Protein AF-A0A7Y0BS52-F1 (afdb_monomer_lite)

Secondary structure (DSSP, 8-state):
-------------------PPPP---SS---B-TTS-B-----TT--S-----PPP---PPPS---------------------------HHHHHHHHSPP--S-HHHHHHHHHHHHHHHHHHHHTT-HHHHHHHHHHHHHHHHHHHHHHHHHHHHHHHHHHHHHHHHHHHHHHHTS-EEETTEEEEE-TTT--EEEEEPPPPHHHHHHHHTTPPTTSHHHHHHHHHHHHHHHSHHHHHHHHHHHHHHHHHHHHHHHHHHHHHHHHHHHHHHHHHHHHHSPPHHHHSPPP------------EEE-TTS-EEEE-SSSEEE--

Sequence (323 aa):
MIFGGLGARRLLDDAILQQLPGPIVGYGGGTFNMDGSVATPDTRDLSEGQQSAELPATETPPKGMFGRPLPMSSTQATRPIDQARKPTFDYEATQAALMPPRKGSKLVQTLADIAGVLGPALMAASGDGAGASAGIAALNARRQEASRRQWDTNRMLAEWKHQDWARQNAADLDASQPFTLGRSRYQYDPNSGETSMLQHEPADFEDYAAAMGYEPGSPQYVQAAQDYILRGNGPTAVGLDMSLDNHRTNNRATLENLRQQNRLRYQQQGIAGRVQVKSAPTYRDTHPLPQRGGGRSAASAPTATGPNGQKVMWNGSAWVPAT

Structure (mmCIF, N/CA/C/O backbone):
data_AF-A0A7Y0BS52-F1
#
_entry.id   AF-A0A7Y0BS52-F1
#
loop_
_atom_site.group_PDB
_atom_site.id
_atom_site.type_symbol
_atom_site.label_atom_id
_atom_site.label_alt_id
_atom_site.label_comp_id
_atom_site.label_asym_id
_atom_site.label_entity_id
_atom_site.label_seq_id
_atom_site.pdbx_PDB_ins_code
_atom_site.Cartn_x
_atom_site.Cartn_y
_atom_site.Cartn_z
_atom_site.occupancy
_atom_site.B_iso_or_equiv
_atom_site.auth_seq_id
_atom_site.auth_comp_id
_atom_site.auth_asym_id
_atom_site.auth_atom_id
_atom_site.pdbx_PDB_model_num
ATOM 1 N N . MET A 1 1 ? 0.771 -41.854 -51.546 1.00 42.81 1 MET A N 1
ATOM 2 C CA . MET A 1 1 ? 2.005 -41.997 -50.746 1.00 42.81 1 MET A CA 1
ATOM 3 C C . MET A 1 1 ? 1.676 -41.635 -49.316 1.00 42.81 1 MET A C 1
ATOM 5 O O . MET A 1 1 ? 1.172 -40.550 -49.069 1.00 42.81 1 MET A O 1
ATOM 9 N N . ILE A 1 2 ? 1.858 -42.611 -48.436 1.00 45.62 2 ILE A N 1
ATOM 10 C CA . ILE A 1 2 ? 1.544 -42.603 -47.009 1.00 45.62 2 ILE A CA 1
ATOM 11 C C . ILE A 1 2 ? 2.855 -42.285 -46.294 1.00 45.62 2 ILE A C 1
ATOM 13 O O . ILE A 1 2 ? 3.824 -43.004 -46.514 1.00 45.62 2 ILE A O 1
ATOM 17 N N . PHE A 1 3 ? 2.889 -41.268 -45.436 1.00 47.25 3 PHE A N 1
ATOM 18 C CA . PHE A 1 3 ? 3.888 -41.196 -44.372 1.00 47.25 3 PHE A CA 1
ATOM 19 C C . PHE 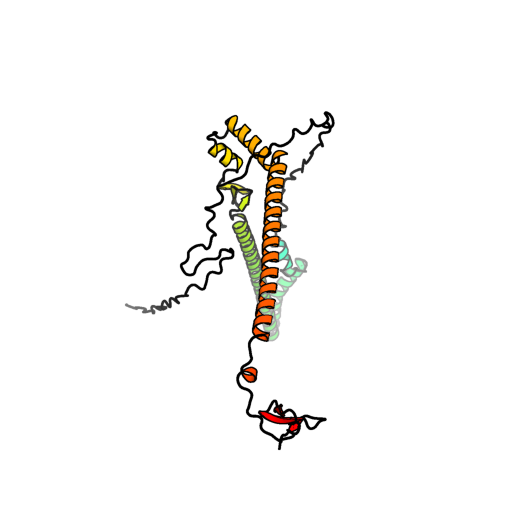A 1 3 ? 3.200 -40.771 -43.081 1.00 47.25 3 PHE A C 1
ATOM 21 O O . PHE A 1 3 ? 2.791 -39.626 -42.912 1.00 47.25 3 PHE A O 1
ATOM 28 N N . GLY A 1 4 ? 3.030 -41.759 -42.201 1.00 41.38 4 GLY A N 1
ATOM 29 C CA . GLY A 1 4 ? 2.658 -41.565 -40.812 1.00 41.38 4 GLY A CA 1
ATOM 30 C C . GLY A 1 4 ? 3.874 -41.136 -39.997 1.00 41.38 4 GLY A C 1
ATOM 31 O O . GLY A 1 4 ? 4.960 -41.690 -40.146 1.00 41.38 4 GLY A O 1
ATOM 32 N N . GLY A 1 5 ? 3.667 -40.156 -39.123 1.00 44.00 5 GLY A N 1
ATOM 33 C CA . GLY A 1 5 ? 4.602 -39.781 -38.071 1.00 44.00 5 GLY A CA 1
ATOM 34 C C . GLY A 1 5 ? 3.974 -40.075 -36.716 1.00 44.00 5 GLY A C 1
ATOM 35 O O . GLY A 1 5 ? 3.162 -39.293 -36.229 1.00 44.00 5 GLY A O 1
ATOM 36 N N . LEU A 1 6 ? 4.339 -41.218 -36.132 1.00 49.12 6 LEU A N 1
ATOM 37 C CA . LEU A 1 6 ? 4.182 -41.492 -34.706 1.00 49.12 6 LEU A CA 1
ATOM 38 C C . LEU A 1 6 ? 5.071 -40.527 -33.910 1.00 49.12 6 LEU A C 1
ATOM 40 O O . LEU A 1 6 ? 6.261 -40.412 -34.193 1.00 49.12 6 LEU A O 1
ATOM 44 N N . GLY A 1 7 ? 4.513 -39.891 -32.881 1.00 41.72 7 GLY A N 1
ATOM 45 C CA . GLY A 1 7 ? 5.250 -38.995 -31.990 1.00 41.72 7 GLY A CA 1
ATOM 46 C C . GLY A 1 7 ? 4.658 -38.960 -30.584 1.00 41.72 7 GLY A C 1
ATOM 47 O O . GLY A 1 7 ? 3.899 -38.061 -30.256 1.00 41.72 7 GLY A O 1
ATOM 48 N N . ALA A 1 8 ? 4.991 -39.991 -29.805 1.00 47.50 8 ALA A N 1
ATOM 49 C CA . ALA A 1 8 ? 5.077 -40.067 -28.342 1.00 47.50 8 ALA A CA 1
ATOM 50 C C . ALA A 1 8 ? 4.163 -39.159 -27.484 1.00 47.50 8 ALA A C 1
ATOM 52 O O . ALA A 1 8 ? 4.478 -38.010 -27.179 1.00 47.50 8 ALA A O 1
ATOM 53 N N . ARG A 1 9 ? 3.100 -39.770 -26.942 1.00 41.94 9 ARG A N 1
ATOM 54 C CA . ARG A 1 9 ? 2.425 -39.329 -25.714 1.00 41.94 9 ARG A CA 1
ATOM 55 C C . ARG A 1 9 ? 3.393 -39.474 -24.530 1.00 41.94 9 ARG A C 1
ATOM 57 O O . ARG A 1 9 ? 3.719 -40.595 -24.149 1.00 41.94 9 ARG A O 1
ATOM 64 N N . ARG A 1 10 ? 3.832 -38.360 -23.937 1.00 46.44 10 ARG A N 1
ATOM 65 C CA . ARG A 1 10 ? 4.377 -38.341 -22.570 1.00 46.44 10 ARG A CA 1
ATOM 66 C C . ARG A 1 10 ? 3.203 -38.230 -21.600 1.00 46.44 10 ARG A C 1
ATOM 68 O O . ARG A 1 10 ? 2.635 -37.156 -21.442 1.00 46.44 10 ARG A O 1
ATOM 75 N N . LEU A 1 11 ? 2.843 -39.362 -21.006 1.00 43.56 11 LEU A N 1
ATOM 76 C CA . LEU A 1 11 ? 2.130 -39.419 -19.735 1.00 43.56 11 LEU A CA 1
ATOM 77 C C . LEU A 1 11 ? 3.122 -38.938 -18.671 1.00 43.56 11 LEU A C 1
ATOM 79 O O . LEU A 1 11 ? 4.163 -39.562 -18.480 1.00 43.56 11 LEU A O 1
ATOM 83 N N . LEU A 1 12 ? 2.856 -37.776 -18.082 1.00 51.06 12 LEU A N 1
ATOM 84 C CA . LEU A 1 12 ? 3.471 -37.379 -16.824 1.00 51.06 12 LEU A CA 1
ATOM 85 C C . LEU A 1 12 ? 2.488 -37.784 -15.738 1.00 51.06 12 LEU A C 1
ATOM 87 O O . LEU A 1 12 ? 1.347 -37.329 -15.732 1.00 51.06 12 LEU A O 1
ATOM 91 N N . ASP A 1 13 ? 2.951 -38.706 -14.909 1.00 46.06 13 ASP A N 1
ATOM 92 C CA . ASP A 1 13 ? 2.233 -39.273 -13.787 1.00 46.06 13 ASP A CA 1
ATOM 93 C C . ASP A 1 13 ? 1.889 -38.197 -12.751 1.00 46.06 13 ASP A C 1
ATOM 95 O O . ASP A 1 13 ? 2.750 -37.453 -12.271 1.00 46.06 13 ASP A O 1
ATOM 99 N N . ASP A 1 14 ? 0.608 -38.167 -12.394 1.00 43.94 14 ASP A N 1
ATOM 100 C CA . ASP A 1 14 ? 0.050 -37.472 -11.244 1.00 43.94 14 ASP A CA 1
ATOM 101 C C . ASP A 1 14 ? 0.593 -38.088 -9.945 1.00 43.94 14 ASP A C 1
ATOM 103 O O . ASP A 1 14 ? 0.038 -39.038 -9.391 1.00 43.94 14 ASP A O 1
ATOM 107 N N . ALA A 1 15 ? 1.681 -37.528 -9.417 1.00 46.19 15 ALA A N 1
ATOM 108 C CA . ALA A 1 15 ? 2.092 -37.748 -8.035 1.00 46.19 15 ALA A CA 1
ATOM 109 C C . ALA A 1 15 ? 1.426 -36.694 -7.137 1.00 46.19 15 ALA A C 1
ATOM 111 O O . ALA A 1 15 ? 2.016 -35.672 -6.782 1.00 46.19 15 ALA A O 1
ATOM 112 N N . ILE A 1 16 ? 0.169 -36.955 -6.772 1.00 43.09 16 ILE A N 1
ATOM 113 C CA . ILE A 1 16 ? -0.555 -36.242 -5.715 1.00 43.09 16 ILE A CA 1
ATOM 114 C C . ILE A 1 16 ? 0.125 -36.577 -4.379 1.00 43.09 16 ILE A C 1
ATOM 116 O O . ILE A 1 16 ? -0.169 -37.581 -3.731 1.00 43.09 16 ILE A O 1
ATOM 120 N N . LEU A 1 17 ? 1.065 -35.729 -3.966 1.00 44.88 17 LEU A N 1
ATOM 121 C CA . LEU A 1 17 ? 1.562 -35.677 -2.595 1.00 44.88 17 LEU A CA 1
ATOM 122 C C . LEU A 1 17 ? 0.434 -35.144 -1.704 1.00 44.88 17 LEU A C 1
ATOM 124 O O . LEU A 1 17 ? 0.182 -33.941 -1.651 1.00 44.88 17 LEU A O 1
ATOM 128 N N . GLN A 1 18 ? -0.244 -36.056 -1.005 1.00 46.72 18 GLN A N 1
ATOM 129 C CA . GLN A 1 18 ? -1.098 -35.738 0.137 1.00 46.72 18 GLN A CA 1
ATOM 130 C C . GLN A 1 18 ? -0.249 -35.050 1.215 1.00 46.72 18 GLN A C 1
ATOM 132 O O . GLN A 1 18 ? 0.382 -35.693 2.053 1.00 46.72 18 GLN A O 1
ATOM 137 N N . GLN A 1 19 ? -0.220 -33.719 1.181 1.00 43.28 19 GLN A N 1
ATOM 138 C CA . GLN A 1 19 ? 0.192 -32.913 2.319 1.00 43.28 19 GLN A CA 1
ATOM 139 C C . GLN A 1 19 ? -0.888 -33.043 3.394 1.00 43.28 19 GLN A C 1
ATOM 141 O O . GLN A 1 19 ? -1.999 -32.537 3.250 1.00 43.28 19 GLN A O 1
ATOM 146 N N . LEU A 1 20 ? -0.558 -33.757 4.469 1.00 51.62 20 LEU A N 1
ATOM 147 C CA . LEU A 1 20 ? -1.314 -33.713 5.715 1.00 51.62 20 LEU A CA 1
ATOM 148 C C . LEU A 1 20 ? -1.364 -32.252 6.203 1.00 51.62 20 LEU A C 1
ATOM 150 O O . LEU A 1 20 ? -0.311 -31.608 6.247 1.00 51.62 20 LEU A O 1
ATOM 154 N N . PRO A 1 21 ? -2.538 -31.711 6.574 1.00 53.19 21 PRO A N 1
ATOM 155 C CA . PRO A 1 21 ? -2.614 -30.376 7.147 1.00 53.19 21 PRO A CA 1
ATOM 156 C C . PRO A 1 21 ? -1.847 -30.356 8.474 1.00 53.19 21 PRO A C 1
ATOM 158 O O . PRO A 1 21 ? -2.170 -31.088 9.410 1.00 53.19 21 PRO A O 1
ATOM 161 N N . GLY A 1 22 ? -0.799 -29.535 8.539 1.00 52.75 22 GLY A N 1
ATOM 162 C CA . GLY A 1 22 ? -0.107 -29.230 9.788 1.00 52.75 22 GLY A CA 1
ATOM 163 C C . GLY A 1 22 ? -1.036 -28.515 10.781 1.00 52.75 22 GLY A C 1
ATOM 164 O O . GLY A 1 22 ? -2.058 -27.954 10.376 1.00 52.75 22 GLY A O 1
ATOM 165 N N . PRO A 1 23 ? -0.707 -28.521 12.086 1.00 48.69 23 PRO A N 1
ATOM 166 C CA . PRO A 1 23 ? -1.520 -27.873 13.108 1.00 48.69 23 PRO A CA 1
ATOM 167 C C . PRO A 1 23 ? -1.678 -26.375 12.812 1.00 48.69 23 PRO A C 1
ATOM 169 O O . PRO A 1 23 ? -0.701 -25.631 12.732 1.00 48.69 23 PRO A O 1
ATOM 172 N N . ILE A 1 24 ? -2.931 -25.945 12.655 1.00 43.72 24 ILE A N 1
ATOM 173 C CA . ILE A 1 24 ? -3.319 -24.543 12.502 1.00 43.72 24 ILE A CA 1
ATOM 174 C C . ILE A 1 24 ? -3.091 -23.861 13.853 1.00 43.72 24 ILE A C 1
ATOM 176 O O . ILE A 1 24 ? -3.858 -24.046 14.797 1.00 43.72 24 ILE A O 1
ATOM 180 N N . VAL A 1 25 ? -2.019 -23.079 13.957 1.00 43.75 25 VAL A N 1
ATOM 181 C CA . VAL A 1 25 ? -1.782 -22.203 15.107 1.00 43.75 25 VAL A CA 1
ATOM 182 C C . VAL A 1 25 ? -2.677 -20.978 14.935 1.00 43.75 25 VAL A C 1
ATOM 184 O O . VAL A 1 25 ? -2.310 -20.001 14.286 1.00 43.75 25 VAL A O 1
ATOM 187 N N . GLY A 1 26 ? -3.895 -21.063 15.469 1.00 40.84 26 GLY A N 1
ATOM 188 C CA . GLY A 1 26 ? -4.807 -19.930 15.557 1.00 40.84 26 GLY A CA 1
ATOM 189 C C . GLY A 1 26 ? -4.245 -18.872 16.504 1.00 40.84 26 GLY A C 1
ATOM 190 O O . GLY A 1 26 ? -4.140 -19.093 17.710 1.00 40.84 26 GLY A O 1
ATOM 191 N N . TYR A 1 27 ? -3.893 -17.709 15.958 1.00 48.16 27 TYR A N 1
ATOM 192 C CA . TYR A 1 27 ? -3.657 -16.486 16.723 1.00 48.16 27 TYR A CA 1
ATOM 193 C C . TYR A 1 27 ? -5.003 -16.002 17.291 1.00 48.16 27 TYR A C 1
ATOM 195 O O . TYR A 1 27 ? -5.713 -15.207 16.685 1.00 48.16 27 TYR A O 1
ATOM 203 N N . GLY A 1 28 ? -5.388 -16.542 18.444 1.00 46.41 28 GLY A N 1
ATOM 204 C CA . GLY A 1 28 ? -6.602 -16.169 19.164 1.00 46.41 28 GLY A CA 1
ATOM 205 C C . GLY A 1 28 ? -6.712 -17.003 20.431 1.00 46.41 28 GLY A C 1
ATOM 206 O O . GLY A 1 28 ? -7.042 -18.180 20.364 1.00 46.41 28 GLY A O 1
ATOM 207 N N . GLY A 1 29 ? -6.368 -16.413 21.578 1.00 44.00 29 GLY A N 1
ATOM 208 C CA . GLY A 1 29 ? -6.228 -17.083 22.876 1.00 44.00 29 GLY A CA 1
ATOM 209 C C . GLY A 1 29 ? -7.533 -17.596 23.496 1.00 44.00 29 GLY A C 1
ATOM 210 O O . GLY A 1 29 ? -7.911 -17.145 24.573 1.00 44.00 29 GLY A O 1
ATOM 211 N N . GLY A 1 30 ? -8.202 -18.544 22.844 1.00 53.00 30 GLY A N 1
ATOM 212 C CA . GLY A 1 30 ? -9.241 -19.384 23.433 1.00 53.00 30 GLY A CA 1
ATOM 213 C C . GLY A 1 30 ? -8.651 -20.739 23.813 1.00 53.00 30 GLY A C 1
ATOM 214 O O . GLY A 1 30 ? -7.983 -21.377 23.002 1.00 53.00 30 GLY A O 1
ATOM 215 N N . THR A 1 31 ? -8.866 -21.181 25.050 1.00 56.81 31 THR A N 1
ATOM 216 C CA . THR A 1 31 ? -8.558 -22.566 25.433 1.00 56.81 31 THR A CA 1
ATOM 217 C C . THR A 1 31 ? -9.735 -23.451 25.017 1.00 56.81 31 THR A C 1
ATOM 219 O O . THR A 1 31 ? -10.891 -23.091 25.230 1.00 56.81 31 THR A O 1
ATOM 222 N N . PHE A 1 32 ? -9.446 -24.580 24.373 1.00 69.50 32 PHE A N 1
ATOM 223 C CA . PHE A 1 32 ? -10.433 -25.595 23.999 1.00 69.50 32 PHE A CA 1
ATOM 224 C C . PHE A 1 32 ? -10.105 -26.885 24.753 1.00 69.50 32 PHE A C 1
ATOM 226 O O . PHE A 1 32 ? -8.930 -27.187 24.988 1.00 69.50 32 PHE A O 1
ATOM 233 N N . ASN A 1 33 ? -11.130 -27.639 25.141 1.00 71.88 33 ASN A N 1
ATOM 234 C CA . ASN A 1 33 ? -10.959 -28.978 25.701 1.00 71.88 33 ASN A CA 1
ATOM 235 C C . ASN A 1 33 ? -10.530 -29.967 24.599 1.00 71.88 33 ASN A C 1
ATOM 237 O O . ASN A 1 33 ? -10.692 -29.698 23.408 1.00 71.88 33 ASN A O 1
ATOM 241 N N . MET A 1 34 ? -10.001 -31.140 24.976 1.00 63.59 34 MET A N 1
ATOM 242 C CA . MET A 1 34 ? -9.563 -32.167 24.006 1.00 63.59 34 MET A CA 1
ATOM 243 C C . MET A 1 34 ? -10.694 -32.720 23.120 1.00 63.59 34 MET A C 1
ATOM 245 O O . MET A 1 34 ? -10.417 -33.376 22.120 1.00 63.59 34 MET A O 1
ATOM 249 N N . ASP A 1 35 ? -11.952 -32.458 23.469 1.00 69.69 35 ASP A N 1
ATOM 250 C CA . ASP A 1 35 ? -13.144 -32.834 22.705 1.00 69.69 35 ASP A CA 1
ATOM 251 C C . ASP A 1 35 ? -13.626 -31.733 21.737 1.00 69.69 35 ASP A C 1
ATOM 253 O O . ASP A 1 35 ? -14.651 -31.898 21.079 1.00 69.69 35 ASP A O 1
ATOM 257 N N . GLY A 1 36 ? -12.899 -30.613 21.630 1.00 66.06 36 GLY A N 1
ATOM 258 C CA . GLY A 1 36 ? -13.241 -29.490 20.753 1.00 66.06 36 GLY A CA 1
ATOM 259 C C . GLY A 1 36 ? -14.265 -28.510 21.334 1.00 66.06 36 GLY A C 1
ATOM 260 O O . GLY A 1 36 ? -14.624 -27.548 20.653 1.00 66.06 36 GLY A O 1
ATOM 261 N N . SER A 1 37 ? -14.725 -28.695 22.576 1.00 75.94 37 SER A N 1
ATOM 262 C CA . SER A 1 37 ? -15.601 -27.720 23.235 1.00 75.94 37 SER A CA 1
ATOM 263 C C . SER A 1 37 ? -14.817 -26.485 23.706 1.00 75.94 37 SER A C 1
ATOM 265 O O . SER A 1 37 ? -13.657 -26.568 24.122 1.00 75.94 37 SER A O 1
ATOM 267 N N . VAL A 1 38 ? -15.449 -25.310 23.616 1.00 61.91 38 VAL A N 1
ATOM 268 C CA . VAL A 1 38 ? -14.875 -24.031 24.065 1.00 61.91 38 VAL A CA 1
ATOM 269 C C . VAL A 1 38 ? -14.814 -24.032 25.594 1.00 61.91 38 VAL A C 1
ATOM 271 O O . VAL A 1 38 ? -15.849 -24.185 26.242 1.00 61.91 38 VAL A O 1
ATOM 274 N N . ALA A 1 39 ? -13.631 -23.840 26.186 1.00 58.91 39 ALA A N 1
ATOM 275 C CA . ALA A 1 39 ? -13.484 -23.708 27.634 1.00 58.91 39 ALA A CA 1
ATOM 276 C C . ALA A 1 39 ? -13.847 -22.277 28.068 1.00 58.91 39 ALA A C 1
ATOM 278 O O . ALA A 1 39 ? -12.995 -21.472 28.443 1.00 58.91 39 ALA A O 1
ATOM 279 N N . THR A 1 40 ? -15.128 -21.930 27.968 1.00 59.69 40 THR A N 1
ATOM 280 C CA . THR A 1 40 ? -15.673 -20.695 28.540 1.00 59.69 40 THR A CA 1
ATOM 281 C C . THR A 1 40 ? -16.178 -20.989 29.954 1.00 59.69 40 THR A C 1
ATOM 283 O O . THR A 1 40 ? -16.874 -21.989 30.138 1.00 59.69 40 THR A O 1
ATOM 286 N N . PRO A 1 41 ? -15.873 -20.158 30.967 1.00 49.19 41 PRO A N 1
ATOM 287 C CA . PRO A 1 41 ? -16.538 -20.264 32.259 1.00 49.19 41 PRO A CA 1
ATOM 288 C C . PRO A 1 41 ? -18.036 -19.974 32.090 1.00 49.19 41 PRO A C 1
ATOM 290 O O . PRO A 1 41 ? -18.418 -18.981 31.472 1.00 49.19 41 PRO A O 1
ATOM 293 N N . ASP A 1 42 ? -18.867 -20.865 32.628 1.00 44.69 42 ASP A N 1
ATOM 294 C CA . ASP A 1 42 ? -20.323 -20.742 32.686 1.00 44.69 42 ASP A CA 1
ATOM 295 C C . ASP A 1 42 ? -20.692 -19.491 33.508 1.00 44.69 42 ASP A C 1
ATOM 297 O O . ASP A 1 42 ? -20.427 -19.420 34.707 1.00 44.69 42 ASP A O 1
ATOM 301 N N . THR A 1 43 ? -21.232 -18.454 32.864 1.00 47.12 43 THR A N 1
ATOM 302 C CA . THR A 1 43 ? -21.602 -17.170 33.496 1.00 47.12 43 THR A CA 1
ATOM 303 C C . THR A 1 43 ? -23.045 -17.147 34.010 1.00 47.12 43 THR A C 1
ATOM 305 O O . THR A 1 43 ? -23.612 -16.076 34.224 1.00 47.12 43 THR A O 1
ATOM 308 N N . ARG A 1 44 ? -23.668 -18.310 34.220 1.00 42.03 44 ARG A N 1
ATOM 309 C CA . ARG A 1 44 ? -25.104 -18.420 34.528 1.00 42.03 44 ARG A CA 1
ATOM 310 C C . ARG A 1 44 ? -25.541 -18.093 35.961 1.00 42.03 44 ARG A C 1
ATOM 312 O O . ARG A 1 44 ? -26.721 -18.244 36.234 1.00 42.03 44 ARG A O 1
ATOM 319 N N . ASP A 1 45 ? -24.674 -17.574 36.831 1.00 44.16 45 ASP A N 1
ATOM 320 C CA . ASP A 1 45 ? -25.006 -17.400 38.260 1.00 44.16 45 ASP A CA 1
ATOM 321 C C . ASP A 1 45 ? -24.712 -15.996 38.834 1.00 44.16 45 ASP A C 1
ATOM 323 O O . ASP A 1 45 ? -24.279 -15.837 39.971 1.00 44.16 45 ASP A O 1
ATOM 327 N N . LEU A 1 46 ? -24.939 -14.936 38.047 1.00 48.66 46 LEU A N 1
ATOM 328 C CA . LEU A 1 46 ? -24.818 -13.539 38.512 1.00 48.66 46 LEU A CA 1
ATOM 329 C C . LEU A 1 46 ? -26.158 -12.789 38.565 1.00 48.66 46 LEU A C 1
ATOM 331 O O . LEU A 1 46 ? -26.203 -11.572 38.389 1.00 48.66 46 LEU A O 1
ATOM 335 N N . SER A 1 47 ? -27.255 -13.494 38.836 1.00 49.12 47 SER A N 1
ATOM 336 C CA . SER A 1 47 ? -28.539 -12.875 39.165 1.00 49.12 47 SER A CA 1
ATOM 337 C C . SER A 1 47 ? -28.878 -13.103 40.633 1.00 49.12 47 SER A C 1
ATOM 339 O O . SER A 1 47 ? -29.648 -14.002 40.930 1.00 49.12 47 SER A O 1
ATOM 341 N N . GLU A 1 48 ? -28.321 -12.303 41.543 1.00 48.53 48 GLU A N 1
ATOM 342 C CA . GLU A 1 48 ? -29.001 -11.937 42.795 1.00 48.53 48 GLU A CA 1
ATOM 343 C C . GLU A 1 48 ? -28.197 -10.904 43.599 1.00 48.53 48 GLU A C 1
ATOM 345 O O . GLU A 1 48 ? -27.050 -11.122 43.980 1.00 48.53 48 GLU A O 1
ATOM 350 N N . GLY A 1 49 ? -28.845 -9.772 43.889 1.00 48.56 49 GLY A N 1
ATOM 351 C CA . GLY A 1 49 ? -28.503 -8.923 45.027 1.00 48.56 49 GLY A CA 1
ATOM 352 C C . GLY A 1 49 ? -27.549 -7.758 44.766 1.00 48.56 49 GLY A C 1
ATOM 353 O O . GLY A 1 49 ? -26.429 -7.757 45.266 1.00 48.56 49 GLY A O 1
ATOM 354 N N . GLN A 1 50 ? -28.032 -6.679 44.141 1.00 43.25 50 GLN A N 1
ATOM 355 C CA . GLN A 1 50 ? -27.557 -5.344 44.517 1.00 43.25 50 GLN A CA 1
ATOM 356 C C . GLN A 1 50 ? -28.727 -4.401 44.786 1.00 43.25 50 GLN A C 1
ATOM 358 O O . GLN A 1 50 ? -29.495 -4.020 43.907 1.00 43.25 50 GLN A O 1
ATOM 363 N N . GLN A 1 51 ? -28.839 -4.089 46.075 1.00 43.41 51 GLN A N 1
ATOM 364 C CA . GLN A 1 51 ? -29.714 -3.104 46.679 1.00 43.41 51 GLN A CA 1
ATOM 365 C C . GLN A 1 51 ? -29.417 -1.716 46.108 1.00 43.41 51 GLN A C 1
ATOM 367 O O . GLN A 1 51 ? -28.264 -1.304 45.980 1.00 43.41 51 GLN A O 1
ATOM 372 N N . SER A 1 52 ? -30.488 -1.002 45.790 1.00 44.00 52 SER A N 1
ATOM 373 C CA . SER A 1 52 ? -30.491 0.398 45.395 1.00 44.00 52 SER A CA 1
ATOM 374 C C . SER A 1 52 ? -29.938 1.260 46.534 1.00 44.00 52 SER A C 1
ATOM 376 O O . SER A 1 52 ? -30.579 1.398 47.572 1.00 44.00 52 SER A O 1
ATOM 378 N N . ALA A 1 53 ? -28.750 1.833 46.349 1.00 42.69 53 ALA A N 1
ATOM 379 C CA . ALA A 1 53 ? -28.251 2.908 47.196 1.00 42.69 53 ALA A CA 1
ATOM 380 C C . ALA A 1 53 ? -28.744 4.247 46.628 1.00 42.69 53 ALA A C 1
ATOM 382 O O . ALA A 1 53 ? -28.385 4.623 45.511 1.00 42.69 53 ALA A O 1
ATOM 383 N N . GLU A 1 54 ? -29.592 4.939 47.390 1.00 44.53 54 GLU A N 1
ATOM 384 C CA . GLU A 1 54 ? -29.975 6.332 47.154 1.00 44.53 54 GLU A CA 1
ATOM 385 C C . GLU A 1 54 ? -28.727 7.224 47.096 1.00 44.53 54 GLU A C 1
ATOM 387 O O . GLU A 1 54 ? -27.931 7.284 48.035 1.00 44.53 54 GLU A O 1
ATOM 392 N N . LEU A 1 55 ? -28.559 7.923 45.974 1.00 47.72 55 LEU A N 1
ATOM 393 C CA . LEU A 1 55 ? -27.557 8.971 45.806 1.00 47.72 55 LEU A CA 1
ATOM 394 C C . LEU A 1 55 ? -28.068 10.278 46.440 1.00 47.72 55 LEU A C 1
ATOM 396 O O . LEU A 1 55 ? -29.220 10.649 46.201 1.00 47.72 55 LEU A O 1
ATOM 400 N N . PRO A 1 56 ? -27.240 11.020 47.198 1.00 56.81 56 PRO A N 1
ATOM 401 C CA . PRO A 1 56 ? -27.619 12.331 47.707 1.00 56.81 56 PRO A CA 1
ATOM 402 C C . PRO A 1 56 ? -27.652 13.372 46.580 1.00 56.81 56 PRO A C 1
ATOM 404 O O . PRO A 1 56 ? -26.753 13.445 45.738 1.00 56.81 56 PRO A O 1
ATOM 407 N N . ALA A 1 57 ? -28.697 14.201 46.600 1.00 51.88 57 ALA A N 1
ATOM 408 C CA . ALA A 1 57 ? -28.892 15.330 45.702 1.00 51.88 57 ALA A CA 1
ATOM 409 C C . ALA A 1 57 ? -27.684 16.279 45.743 1.00 51.88 57 ALA A C 1
ATOM 411 O O . ALA A 1 57 ? -27.400 16.896 46.769 1.00 51.88 57 ALA A O 1
ATOM 412 N N . THR A 1 58 ? -26.981 16.396 44.618 1.00 43.28 58 THR A N 1
ATOM 413 C CA . THR A 1 58 ? -25.858 17.319 44.446 1.00 43.28 58 THR A CA 1
ATOM 414 C C . THR A 1 58 ? -26.284 18.496 43.576 1.00 43.28 58 THR A C 1
ATOM 416 O O . THR A 1 58 ? -26.570 18.364 42.391 1.00 43.28 58 THR A O 1
ATOM 419 N N . GLU A 1 59 ? -26.396 19.630 44.262 1.00 44.53 59 GLU A N 1
ATOM 420 C CA . GLU A 1 59 ? -26.013 20.990 43.878 1.00 44.53 59 GLU A CA 1
ATOM 421 C C . GLU A 1 59 ? -25.998 21.359 42.384 1.00 44.53 59 GLU A C 1
ATOM 423 O O . GLU A 1 59 ? -25.170 20.938 41.579 1.00 44.53 59 GLU A O 1
ATOM 428 N N . THR A 1 60 ? -26.893 22.291 42.064 1.00 52.12 60 THR A N 1
ATOM 429 C CA . THR A 1 60 ? -26.911 23.125 40.861 1.00 52.12 60 THR A CA 1
ATOM 430 C C . THR A 1 60 ? -25.540 23.743 40.543 1.00 52.12 60 THR A C 1
ATOM 432 O O . THR A 1 60 ? -25.005 24.471 41.383 1.00 52.12 60 THR A O 1
ATOM 435 N N . PRO A 1 61 ? -25.002 23.563 39.322 1.00 54.69 61 PRO A N 1
ATOM 436 C CA . PRO A 1 61 ? -23.768 24.218 38.909 1.00 54.69 61 PRO A CA 1
ATOM 437 C C . PRO A 1 61 ? -23.975 25.729 38.674 1.00 54.69 61 PRO A C 1
ATOM 439 O O . PRO A 1 61 ? -25.054 26.155 38.243 1.00 54.69 61 PRO A O 1
ATOM 442 N N . PRO A 1 62 ? -22.948 26.564 38.925 1.00 47.47 62 PRO A N 1
ATOM 443 C CA . PRO A 1 62 ? -23.029 28.005 38.748 1.00 47.47 62 PRO A CA 1
ATOM 444 C C . PRO A 1 62 ? -23.225 28.384 37.278 1.00 47.47 62 PRO A C 1
ATOM 446 O O . PRO A 1 62 ? -22.507 27.970 36.367 1.00 47.47 62 PRO A O 1
ATOM 449 N N . LYS A 1 63 ? -24.234 29.226 37.072 1.00 52.44 63 LYS A N 1
ATOM 450 C CA . LYS A 1 63 ? -24.630 29.812 35.799 1.00 52.44 63 LYS A CA 1
ATOM 451 C C . LYS A 1 63 ? -23.612 30.879 35.394 1.00 52.44 63 LYS A C 1
ATOM 453 O O . LYS A 1 63 ? -23.644 31.987 35.918 1.00 52.44 63 LYS A O 1
ATOM 458 N N . GLY A 1 64 ? -22.749 30.560 34.434 1.00 49.91 64 GLY A N 1
ATOM 459 C CA . GLY A 1 64 ? -22.014 31.574 33.677 1.00 49.91 64 GLY A CA 1
ATOM 460 C C . GLY A 1 64 ? -20.553 31.241 33.434 1.00 49.91 64 GLY A C 1
ATOM 461 O O . GLY A 1 64 ? -19.703 31.666 34.200 1.00 49.91 64 GLY A O 1
ATOM 462 N N . MET A 1 65 ? -20.268 30.537 32.336 1.00 43.75 65 MET A N 1
ATOM 463 C CA . MET A 1 65 ? -19.037 30.698 31.543 1.00 43.75 65 MET A CA 1
ATOM 464 C C . MET A 1 65 ? -19.114 29.846 30.260 1.00 43.75 65 MET A C 1
ATOM 466 O O . MET A 1 65 ? -18.257 29.024 29.971 1.00 43.75 65 MET A O 1
ATOM 470 N N . PHE A 1 66 ? -20.167 30.035 29.461 1.00 48.06 66 PHE A N 1
ATOM 471 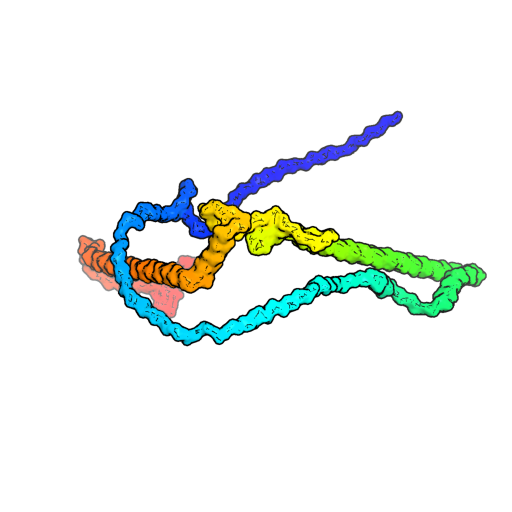C CA . PHE A 1 66 ? -20.215 29.534 28.084 1.00 48.06 66 PHE A CA 1
ATOM 472 C C . PHE A 1 66 ? -20.397 30.726 27.159 1.00 48.06 66 PHE A C 1
ATOM 474 O O . PHE A 1 66 ? -21.459 31.340 27.125 1.00 48.06 66 PHE A O 1
ATOM 481 N N . GLY A 1 67 ? -19.335 31.095 26.450 1.00 48.22 67 GLY A N 1
ATOM 482 C CA . GLY A 1 67 ? -19.396 32.235 25.548 1.00 48.22 67 GLY A CA 1
ATOM 483 C C . GLY A 1 67 ? -18.053 32.618 24.963 1.00 48.22 67 GLY A C 1
ATOM 484 O O . GLY A 1 67 ? -17.635 33.759 25.116 1.00 48.22 67 GLY A O 1
ATOM 485 N N . ARG A 1 68 ? -17.379 31.683 24.290 1.00 43.59 68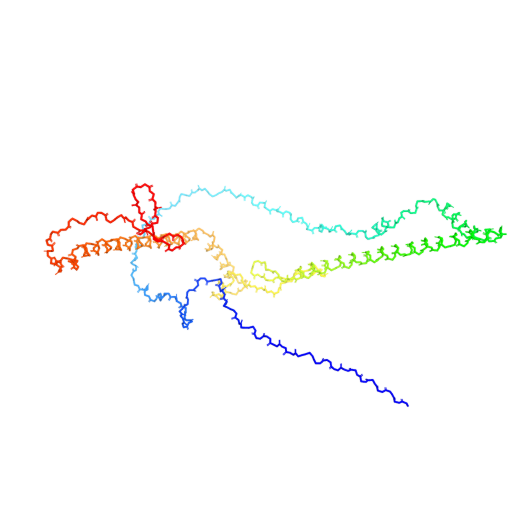 ARG A N 1
ATOM 486 C CA . ARG A 1 68 ? -16.451 32.021 23.206 1.00 43.59 68 ARG A CA 1
ATOM 487 C C . ARG A 1 68 ? -16.344 30.834 22.242 1.00 43.59 68 ARG A C 1
ATOM 489 O O . ARG A 1 68 ? -15.655 29.870 22.566 1.00 43.59 68 ARG A O 1
ATOM 496 N N . PRO A 1 69 ? -17.050 30.859 21.096 1.00 44.06 69 PRO A N 1
ATOM 497 C CA . PRO A 1 69 ? -16.855 29.859 20.058 1.00 44.06 69 PRO A CA 1
ATOM 498 C C . PRO A 1 69 ? -15.427 30.000 19.525 1.00 44.06 69 PRO A C 1
ATOM 500 O O . PRO A 1 69 ? -15.037 31.059 19.033 1.00 44.06 69 PRO A O 1
ATOM 503 N N . LEU A 1 70 ? -14.632 28.942 19.670 1.00 42.75 70 LEU A N 1
ATOM 504 C CA . LEU A 1 70 ? -13.358 28.829 18.972 1.00 42.75 70 LEU A CA 1
ATOM 505 C C . LEU A 1 70 ? -13.671 28.734 17.469 1.00 42.75 70 LEU A C 1
ATOM 507 O O . LEU A 1 70 ? -14.452 27.862 17.081 1.00 42.75 70 LEU A O 1
ATOM 511 N N . PRO A 1 71 ? -13.114 29.607 16.613 1.00 40.97 71 PRO A N 1
ATOM 512 C CA . PRO A 1 71 ? -13.290 29.485 15.175 1.00 40.97 71 PRO A CA 1
ATOM 513 C C . PRO A 1 71 ? -12.528 28.245 14.700 1.00 40.97 71 PRO A C 1
ATOM 515 O O . PRO A 1 71 ? -11.317 28.284 14.488 1.00 40.97 71 PRO A O 1
ATOM 518 N N . MET A 1 72 ? -13.239 27.131 14.530 1.00 40.31 72 MET A N 1
ATOM 519 C CA . MET A 1 72 ? -12.755 25.960 13.797 1.00 40.31 72 MET A CA 1
ATOM 520 C C . MET A 1 72 ? -12.724 26.302 12.303 1.00 40.31 72 MET A C 1
ATOM 522 O O . MET A 1 72 ? -13.544 25.843 11.517 1.00 40.31 72 MET A O 1
ATOM 526 N N . SER A 1 73 ? -11.785 27.164 11.912 1.00 45.97 73 SER A N 1
ATOM 527 C CA . SER A 1 73 ? -11.412 27.349 10.513 1.00 45.97 73 SER A CA 1
ATOM 528 C C . SER A 1 73 ? -10.349 26.312 10.163 1.00 45.97 73 SER A C 1
ATOM 530 O O . SER A 1 73 ? -9.156 26.602 10.107 1.00 45.97 73 SER A O 1
ATOM 532 N N . SER A 1 74 ? -10.784 25.069 9.961 1.00 47.09 74 SER A N 1
ATOM 533 C CA . SER A 1 74 ? -10.012 24.084 9.206 1.00 47.09 74 SER A CA 1
ATOM 534 C C . SER A 1 74 ? -10.518 24.057 7.767 1.00 47.09 74 SER A C 1
ATOM 536 O O . SER A 1 74 ? -10.926 23.020 7.252 1.00 47.09 74 SER A O 1
ATOM 538 N N . THR A 1 75 ? -10.466 25.199 7.077 1.00 45.94 75 THR A N 1
ATOM 539 C CA . THR A 1 75 ? -10.334 25.180 5.618 1.00 45.94 75 THR A CA 1
ATOM 540 C C . THR A 1 75 ? -8.922 24.694 5.306 1.00 45.94 75 THR A C 1
ATOM 542 O O . THR A 1 75 ? -8.042 25.473 4.939 1.00 45.94 75 THR A O 1
ATOM 545 N N . GLN A 1 76 ? -8.675 23.394 5.499 1.00 45.31 76 GLN A N 1
ATOM 546 C CA . GLN A 1 76 ? -7.646 22.726 4.720 1.00 45.31 76 GLN A CA 1
ATOM 547 C C . GLN A 1 76 ? -8.131 22.855 3.287 1.00 45.31 76 GLN A C 1
ATOM 549 O O . GLN A 1 76 ? -9.051 22.163 2.865 1.00 45.31 76 GLN A O 1
ATOM 554 N N . ALA A 1 77 ? -7.572 23.834 2.581 1.00 44.81 77 ALA A N 1
ATOM 555 C CA . ALA A 1 77 ? -7.688 23.904 1.148 1.00 44.81 77 ALA A CA 1
ATOM 556 C C . ALA A 1 77 ? -7.225 22.542 0.630 1.00 44.81 77 ALA A C 1
ATOM 558 O O . ALA A 1 77 ? -6.028 22.241 0.647 1.00 44.81 77 ALA A O 1
ATOM 559 N N . THR A 1 78 ? -8.186 21.717 0.220 1.00 49.56 78 THR A N 1
ATOM 560 C CA . THR A 1 78 ? -8.016 20.668 -0.771 1.00 49.56 78 THR A CA 1
ATOM 561 C C . THR A 1 78 ? -7.438 21.369 -1.984 1.00 49.56 78 THR A C 1
ATOM 563 O O . THR A 1 78 ? -8.141 21.799 -2.894 1.00 49.56 78 THR A O 1
ATOM 566 N N . ARG A 1 79 ? -6.117 21.570 -1.968 1.00 44.00 79 ARG A N 1
ATOM 567 C CA . ARG A 1 79 ? -5.386 21.749 -3.206 1.00 44.00 79 ARG A CA 1
ATOM 568 C C . ARG A 1 79 ? -5.797 20.529 -4.019 1.00 44.00 79 ARG A C 1
ATOM 570 O O . ARG A 1 79 ? -5.681 19.424 -3.470 1.00 44.00 79 ARG A O 1
ATOM 577 N N . PRO A 1 80 ? -6.352 20.698 -5.232 1.00 51.41 80 PRO A N 1
ATOM 578 C CA . PRO A 1 80 ? -6.545 19.553 -6.096 1.00 51.41 80 PRO A CA 1
ATOM 579 C C . PRO A 1 80 ? -5.214 18.814 -6.065 1.00 51.41 80 PRO A C 1
ATOM 581 O O . PRO A 1 80 ? -4.148 19.439 -6.132 1.00 51.41 80 PRO A O 1
ATOM 584 N N . ILE A 1 81 ? -5.263 17.507 -5.822 1.00 55.22 81 ILE A N 1
ATOM 585 C CA . ILE A 1 81 ? -4.125 16.632 -6.071 1.00 55.22 81 ILE A CA 1
ATOM 586 C C . ILE A 1 81 ? -3.975 16.664 -7.595 1.00 55.22 81 ILE A C 1
ATOM 588 O O . ILE A 1 81 ? -4.339 15.737 -8.309 1.00 55.22 81 ILE A O 1
ATOM 592 N N . ASP A 1 82 ? -3.523 17.805 -8.108 1.00 46.16 82 ASP A N 1
ATOM 593 C CA . ASP A 1 82 ? -3.081 18.015 -9.461 1.00 46.16 82 ASP A CA 1
ATOM 594 C C . ASP A 1 82 ? -1.780 17.253 -9.507 1.00 46.16 82 ASP A C 1
ATOM 596 O O . ASP A 1 82 ? -0.702 17.761 -9.205 1.00 46.16 82 ASP A O 1
ATOM 600 N N . GLN A 1 83 ? -1.965 15.952 -9.723 1.00 53.34 83 GLN A N 1
ATOM 601 C CA . GLN A 1 83 ? -1.125 15.101 -10.521 1.00 53.34 83 GLN A CA 1
ATOM 602 C C . GLN A 1 83 ? 0.315 15.593 -10.469 1.00 53.34 83 GLN A C 1
ATOM 604 O O . GLN A 1 83 ? 0.804 16.229 -11.404 1.00 53.34 83 GLN A O 1
ATOM 609 N N . ALA A 1 84 ? 1.015 15.262 -9.383 1.00 52.25 84 ALA A N 1
ATOM 610 C CA . ALA A 1 84 ? 2.452 15.078 -9.460 1.00 52.25 84 ALA A CA 1
ATOM 611 C C . ALA A 1 84 ? 2.671 13.930 -10.458 1.00 52.25 84 ALA A C 1
ATOM 613 O O . ALA A 1 84 ? 2.878 12.778 -10.076 1.00 52.25 84 ALA A O 1
ATOM 614 N N . ARG A 1 85 ? 2.485 14.227 -11.753 1.00 57.97 85 ARG A N 1
ATOM 615 C CA . ARG A 1 85 ? 2.689 13.311 -12.859 1.00 57.97 85 ARG A CA 1
ATOM 616 C C . ARG A 1 85 ? 4.134 12.914 -12.706 1.00 57.97 85 ARG A C 1
ATOM 618 O O . ARG A 1 85 ? 5.024 13.758 -12.819 1.00 57.97 85 ARG A O 1
ATOM 625 N N . LYS A 1 86 ? 4.345 11.650 -12.342 1.00 62.16 86 LYS A N 1
ATOM 626 C CA . LYS A 1 86 ? 5.682 11.076 -12.270 1.00 62.16 86 LYS A CA 1
ATOM 627 C C . LYS A 1 86 ? 6.376 11.469 -13.577 1.00 62.16 86 LYS A C 1
ATOM 629 O O . LYS A 1 86 ? 5.753 11.289 -14.627 1.00 62.16 86 LYS A O 1
ATOM 634 N N . PRO A 1 87 ? 7.573 12.077 -13.531 1.00 68.56 87 PRO A N 1
ATOM 635 C CA . PRO A 1 87 ? 8.256 12.505 -14.741 1.00 68.56 87 PRO A CA 1
ATOM 636 C C . PRO A 1 87 ? 8.337 11.301 -15.678 1.00 68.56 87 PRO A C 1
ATOM 638 O O . PRO A 1 87 ? 8.912 10.272 -15.323 1.00 68.56 87 PRO A O 1
ATOM 641 N N . THR A 1 88 ? 7.667 11.393 -16.827 1.00 79.94 88 THR A N 1
ATOM 642 C CA . THR A 1 88 ? 7.647 10.313 -17.811 1.00 79.94 88 THR A CA 1
ATOM 643 C C . THR A 1 88 ? 9.059 10.146 -18.341 1.00 79.94 88 THR A C 1
ATOM 645 O O . THR A 1 88 ? 9.691 11.127 -18.734 1.00 79.94 88 THR A O 1
ATOM 648 N N . PHE A 1 89 ? 9.570 8.919 -18.319 1.00 84.00 89 PHE A N 1
ATOM 649 C CA . PHE A 1 89 ? 10.904 8.629 -18.822 1.00 84.00 89 PHE A CA 1
ATOM 650 C C . PHE A 1 89 ? 10.992 8.977 -20.315 1.00 84.00 89 PHE A C 1
ATOM 652 O O . PHE A 1 89 ? 10.189 8.498 -21.117 1.00 84.00 89 PHE A O 1
ATOM 659 N N . ASP A 1 90 ? 11.961 9.813 -20.691 1.00 90.06 90 ASP A N 1
ATOM 660 C CA . ASP A 1 90 ? 12.165 10.221 -22.081 1.00 90.06 90 ASP A CA 1
ATOM 661 C C . ASP A 1 90 ? 12.972 9.150 -22.836 1.00 90.06 90 ASP A C 1
ATOM 663 O O . ASP A 1 90 ? 14.211 9.108 -22.826 1.00 90.06 90 ASP A O 1
ATOM 667 N N . TYR A 1 91 ? 12.237 8.234 -23.470 1.00 87.75 91 TYR A N 1
ATOM 668 C CA . TYR A 1 91 ? 12.801 7.152 -24.277 1.00 87.75 91 TYR A CA 1
ATOM 669 C C . TYR A 1 91 ? 13.555 7.664 -25.512 1.00 87.75 91 TYR A C 1
ATOM 671 O O . TYR A 1 91 ? 14.478 6.996 -25.979 1.00 87.75 91 TYR A O 1
ATOM 679 N N . GLU A 1 92 ? 13.185 8.829 -26.047 1.00 86.94 92 GLU A N 1
ATOM 680 C CA . GLU A 1 92 ? 13.828 9.396 -27.234 1.00 86.94 92 GLU A CA 1
ATOM 681 C C . GLU A 1 92 ? 15.172 10.023 -26.866 1.00 86.94 92 GLU A C 1
ATOM 683 O O . GLU A 1 92 ? 16.188 9.732 -27.505 1.00 86.94 92 GLU A O 1
ATOM 688 N N . ALA A 1 93 ? 15.215 10.800 -25.780 1.00 88.25 93 ALA A N 1
ATOM 689 C CA . ALA A 1 93 ? 16.459 11.362 -25.264 1.00 88.25 93 ALA A CA 1
ATOM 690 C C . ALA A 1 93 ? 17.454 10.268 -24.854 1.00 88.25 93 ALA A C 1
ATOM 692 O O . ALA A 1 93 ? 18.651 10.382 -25.127 1.00 88.25 93 ALA A O 1
ATOM 693 N N . THR A 1 94 ? 16.978 9.175 -24.248 1.00 87.44 94 THR A N 1
ATOM 694 C CA . THR A 1 94 ? 17.849 8.044 -23.893 1.00 87.44 94 THR A CA 1
ATOM 695 C C . THR A 1 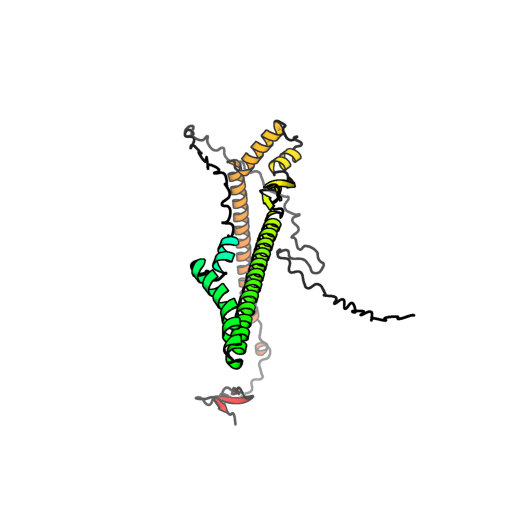94 ? 18.322 7.253 -25.104 1.00 87.44 94 THR A C 1
ATOM 697 O O . THR A 1 94 ? 19.500 6.896 -25.154 1.00 87.44 94 THR A O 1
ATOM 700 N N . GLN A 1 95 ? 17.480 7.043 -26.120 1.00 88.12 95 GLN A N 1
ATOM 701 C CA . GLN A 1 95 ? 17.926 6.455 -27.385 1.00 88.12 95 GLN A CA 1
ATOM 702 C C . GLN A 1 95 ? 19.010 7.321 -28.048 1.00 88.12 95 GLN A C 1
ATOM 704 O O . GLN A 1 95 ? 20.034 6.793 -28.488 1.00 88.12 95 GLN A O 1
ATOM 709 N N . ALA A 1 96 ? 18.828 8.644 -28.067 1.00 86.44 96 ALA A N 1
ATOM 710 C CA . ALA A 1 96 ? 19.804 9.585 -28.611 1.00 86.44 96 ALA A CA 1
ATOM 711 C C . ALA A 1 96 ? 21.122 9.607 -27.815 1.00 86.44 96 ALA A C 1
ATOM 713 O O . ALA A 1 96 ? 22.186 9.739 -28.416 1.00 86.44 96 ALA A O 1
ATOM 714 N N . ALA A 1 97 ? 21.066 9.449 -26.488 1.00 86.75 97 ALA A N 1
ATOM 715 C CA . ALA A 1 97 ? 22.244 9.400 -25.620 1.00 86.75 97 ALA A CA 1
ATOM 716 C C . ALA A 1 97 ? 23.026 8.076 -25.725 1.00 86.75 97 ALA A C 1
ATOM 718 O O . ALA A 1 97 ? 24.247 8.068 -25.574 1.00 86.75 97 ALA A O 1
ATOM 719 N N . LEU A 1 98 ? 22.333 6.961 -25.977 1.00 84.62 98 LEU A N 1
ATOM 720 C CA . LEU A 1 98 ? 22.938 5.633 -26.131 1.00 84.62 98 LEU A CA 1
ATOM 721 C C . LEU A 1 98 ? 23.577 5.426 -27.504 1.00 84.62 98 LEU A C 1
ATOM 723 O O . LEU A 1 98 ? 24.543 4.671 -27.636 1.00 84.62 98 LEU A O 1
ATOM 727 N N . MET A 1 99 ? 23.056 6.090 -28.536 1.00 82.44 99 MET A N 1
ATOM 728 C CA . MET A 1 99 ? 23.720 6.111 -29.830 1.00 82.44 99 MET A CA 1
ATOM 729 C C . MET A 1 99 ? 24.962 7.007 -29.744 1.00 82.44 99 MET A C 1
ATOM 731 O O . MET A 1 99 ? 24.872 8.136 -29.262 1.00 82.44 99 MET A O 1
ATOM 735 N N . PRO A 1 100 ? 26.143 6.548 -30.205 1.00 76.38 100 PRO A N 1
ATOM 736 C CA . PRO A 1 100 ? 27.341 7.370 -30.160 1.00 76.38 100 PRO A CA 1
ATOM 737 C C . PRO A 1 100 ? 27.068 8.678 -30.910 1.00 76.38 100 PRO A C 1
ATOM 739 O O . PRO A 1 100 ? 26.562 8.630 -32.040 1.00 76.38 100 PRO A O 1
ATOM 742 N N . PRO A 1 101 ? 27.391 9.844 -30.320 1.00 71.81 101 PRO A N 1
ATOM 743 C CA . PRO A 1 101 ? 27.162 11.109 -30.984 1.00 71.81 101 PRO A CA 1
ATOM 744 C C . PRO A 1 101 ? 27.909 11.065 -32.311 1.00 71.81 101 PRO A C 1
ATOM 746 O O . PRO A 1 101 ? 29.115 10.801 -32.347 1.00 71.81 101 PRO A O 1
ATOM 749 N N . ARG A 1 102 ? 27.196 11.305 -33.415 1.00 65.50 102 ARG A N 1
ATOM 750 C CA . ARG A 1 102 ? 27.808 11.513 -34.730 1.00 65.50 102 ARG A CA 1
ATOM 751 C C . ARG A 1 102 ? 28.594 12.828 -34.676 1.00 65.50 102 ARG A C 1
ATOM 753 O O . ARG A 1 102 ? 28.136 13.860 -35.149 1.00 65.50 102 ARG A O 1
ATOM 760 N N . LYS A 1 103 ? 29.762 12.813 -34.025 1.00 56.66 103 LYS A N 1
ATOM 761 C CA . LYS A 1 103 ? 30.707 13.930 -33.963 1.00 56.66 103 LYS A CA 1
ATOM 762 C C . LYS A 1 103 ? 31.409 14.029 -35.312 1.00 56.66 103 LYS A C 1
ATOM 764 O O . LYS A 1 103 ? 32.498 13.506 -35.510 1.00 56.66 103 LYS A O 1
ATOM 769 N N . GLY A 1 104 ? 30.743 14.682 -36.249 1.00 61.91 104 GLY A N 1
ATOM 770 C CA . GLY A 1 104 ? 31.288 15.069 -37.539 1.00 61.91 104 GLY A CA 1
ATOM 771 C C . GLY A 1 104 ? 30.331 16.049 -38.193 1.00 61.91 104 GLY A C 1
ATOM 772 O O . GLY A 1 104 ? 29.116 15.863 -38.131 1.00 61.91 104 GLY A O 1
ATOM 773 N N . SER A 1 105 ? 30.854 17.112 -38.808 1.00 64.62 105 SER A N 1
ATOM 774 C CA . SER A 1 105 ? 30.024 17.914 -39.704 1.00 64.62 105 SER A CA 1
ATOM 775 C C . SER A 1 105 ? 29.476 16.981 -40.790 1.00 64.62 105 SER A C 1
ATOM 777 O O . SER A 1 105 ? 30.183 16.070 -41.232 1.00 64.62 105 SER A O 1
ATOM 779 N N . LYS A 1 106 ? 28.224 17.185 -41.228 1.00 76.38 106 LYS A N 1
ATOM 780 C CA . LYS A 1 106 ? 27.602 16.371 -42.295 1.00 76.38 106 LYS A CA 1
ATOM 781 C C . LYS A 1 106 ? 28.535 16.196 -43.500 1.00 76.38 106 LYS A C 1
ATOM 783 O O . LYS A 1 106 ? 28.517 15.143 -44.116 1.00 76.38 106 LYS A O 1
ATOM 788 N N . LEU A 1 107 ? 29.371 17.205 -43.757 1.00 71.88 107 LEU A N 1
ATOM 789 C CA . LEU A 1 107 ? 30.362 17.274 -44.825 1.00 71.88 107 LEU A CA 1
ATOM 790 C C . LEU A 1 107 ? 31.562 16.330 -44.619 1.00 71.88 107 LEU A C 1
ATOM 792 O O . LEU A 1 107 ? 31.982 15.667 -45.559 1.00 71.88 107 LEU A O 1
ATOM 796 N N . VAL A 1 108 ? 32.094 16.211 -43.397 1.00 71.56 108 VAL A N 1
ATOM 797 C CA . VAL A 1 108 ? 33.156 15.230 -43.088 1.00 71.56 108 VAL A CA 1
ATOM 798 C C . VAL A 1 108 ? 32.609 13.806 -43.163 1.00 71.56 108 VAL A C 1
ATOM 800 O O . VAL A 1 108 ? 33.314 12.899 -43.593 1.00 71.56 108 VAL A O 1
ATOM 803 N N . GLN A 1 109 ? 31.342 13.611 -42.796 1.00 70.56 109 GLN A N 1
ATOM 804 C CA . GLN A 1 109 ? 30.692 12.307 -42.866 1.00 70.56 109 GLN A CA 1
ATOM 805 C C . GLN A 1 109 ? 30.417 11.885 -44.316 1.00 70.56 109 GLN A C 1
ATOM 807 O O . GLN A 1 109 ? 30.787 10.777 -44.691 1.00 70.56 109 GLN A O 1
ATOM 812 N N . THR A 1 110 ? 29.893 12.781 -45.163 1.00 74.75 110 THR A N 1
ATOM 813 C CA . THR A 1 110 ? 29.757 12.505 -46.603 1.00 74.75 110 THR A CA 1
ATOM 814 C C . THR A 1 110 ? 31.105 12.316 -47.284 1.00 74.75 110 THR A C 1
ATOM 816 O O . THR A 1 110 ? 31.223 11.417 -48.108 1.00 74.75 110 THR A O 1
ATOM 819 N N . LEU A 1 111 ? 32.139 13.093 -46.940 1.00 72.69 111 LEU A N 1
ATOM 820 C CA . LEU A 1 111 ? 33.481 12.878 -47.492 1.00 72.69 111 LEU A CA 1
ATOM 821 C C . LEU A 1 111 ? 34.089 11.545 -47.045 1.00 72.69 111 LEU A C 1
ATOM 823 O O . LEU A 1 111 ? 34.718 10.878 -47.859 1.00 72.69 111 LEU A O 1
ATOM 827 N N . ALA A 1 112 ? 33.886 11.125 -45.795 1.00 71.69 112 ALA A N 1
ATOM 828 C CA . ALA A 1 112 ? 34.336 9.820 -45.315 1.00 71.69 112 ALA A CA 1
ATOM 829 C C . ALA A 1 112 ? 33.572 8.662 -45.980 1.00 71.69 112 ALA A C 1
ATOM 831 O O . ALA A 1 112 ? 34.187 7.655 -46.325 1.00 71.69 112 ALA A O 1
ATOM 832 N N . ASP A 1 113 ? 32.266 8.814 -46.215 1.00 73.06 113 ASP A N 1
ATOM 833 C CA . ASP A 1 113 ? 31.453 7.826 -46.934 1.00 73.06 113 ASP A CA 1
ATOM 834 C C . ASP A 1 113 ? 31.874 7.731 -48.409 1.00 73.06 113 ASP A C 1
ATOM 836 O O . ASP A 1 113 ? 32.071 6.632 -48.930 1.00 73.06 113 ASP A O 1
ATOM 840 N N . ILE A 1 114 ? 32.107 8.874 -49.066 1.00 73.88 114 ILE A N 1
ATOM 841 C CA . ILE A 1 114 ? 32.615 8.946 -50.443 1.00 73.88 114 ILE A CA 1
ATOM 842 C C . ILE A 1 114 ? 34.026 8.344 -50.529 1.00 73.88 114 ILE A C 1
ATOM 844 O O . ILE A 1 114 ? 34.284 7.524 -51.408 1.00 73.88 114 ILE A O 1
ATOM 848 N N . ALA A 1 115 ? 34.930 8.672 -49.602 1.00 69.88 115 ALA A N 1
ATOM 849 C CA . ALA A 1 115 ? 36.273 8.094 -49.541 1.00 69.88 115 ALA A CA 1
ATOM 850 C C . ALA A 1 115 ? 36.253 6.591 -49.210 1.00 69.88 115 ALA A C 1
ATOM 852 O O . ALA A 1 115 ? 37.101 5.847 -49.695 1.00 69.88 115 ALA A O 1
ATOM 853 N N . GLY A 1 116 ? 35.272 6.115 -48.439 1.00 67.06 116 GLY A N 1
ATOM 854 C CA . GLY A 1 116 ? 35.071 4.694 -48.154 1.00 67.06 116 GLY A CA 1
ATOM 855 C C . GLY A 1 116 ? 34.565 3.888 -49.355 1.00 67.06 116 GLY A C 1
ATOM 856 O O . GLY A 1 116 ? 34.826 2.690 -49.426 1.00 67.06 116 GLY A O 1
ATOM 857 N N . VAL A 1 117 ? 33.874 4.530 -50.304 1.00 72.12 117 VAL A N 1
ATOM 858 C CA . VAL A 1 117 ? 33.427 3.914 -51.567 1.00 72.12 117 VAL A CA 1
ATOM 859 C C . VAL A 1 117 ? 34.502 4.023 -52.652 1.00 72.12 117 VAL A C 1
ATOM 861 O O . VAL A 1 117 ? 34.766 3.050 -53.355 1.00 72.12 117 VAL A O 1
ATOM 864 N N . LEU A 1 118 ? 35.157 5.180 -52.770 1.00 69.25 118 LEU A N 1
ATOM 865 C CA . LEU A 1 118 ? 36.178 5.429 -53.790 1.00 69.25 118 LEU A CA 1
ATOM 866 C C . LEU A 1 118 ? 37.546 4.844 -53.426 1.00 69.25 118 LEU A C 1
ATOM 868 O O . LEU A 1 118 ? 38.264 4.404 -54.315 1.00 69.25 118 LEU A O 1
ATOM 872 N N . GLY A 1 119 ? 37.909 4.790 -52.145 1.00 66.12 119 GLY A N 1
ATOM 873 C CA . GLY A 1 119 ? 39.205 4.293 -51.672 1.00 66.12 119 GLY A CA 1
ATOM 874 C C . GLY A 1 119 ? 39.500 2.842 -52.074 1.00 66.12 119 GLY A C 1
ATOM 875 O O . GLY A 1 119 ? 40.570 2.591 -52.623 1.00 66.12 119 GLY A O 1
ATOM 876 N N . PRO A 1 120 ? 38.568 1.886 -51.888 1.00 60.09 120 PRO A N 1
ATOM 877 C CA . PRO A 1 120 ? 38.741 0.513 -52.359 1.00 60.09 120 PRO A CA 1
ATOM 878 C C . PRO A 1 120 ? 38.793 0.405 -53.886 1.00 60.09 120 PRO A C 1
ATOM 880 O O . PRO A 1 120 ? 39.567 -0.392 -54.405 1.00 60.09 120 PRO A O 1
ATOM 883 N N . ALA A 1 121 ? 38.013 1.220 -54.607 1.00 63.81 121 ALA A N 1
ATOM 884 C CA . ALA A 1 121 ? 38.033 1.250 -56.070 1.00 63.81 121 ALA A CA 1
ATOM 885 C C . ALA A 1 121 ? 39.371 1.786 -56.614 1.00 63.81 121 ALA A C 1
ATOM 887 O O . ALA A 1 121 ? 39.896 1.253 -57.588 1.00 63.81 121 ALA A O 1
ATOM 888 N N . LEU A 1 122 ? 39.958 2.787 -55.949 1.00 67.62 122 LEU A N 1
ATOM 889 C CA . LEU A 1 122 ? 41.265 3.343 -56.302 1.00 67.62 122 LEU A CA 1
ATOM 890 C C . LEU A 1 122 ? 42.422 2.397 -55.926 1.00 67.62 122 LEU A C 1
ATOM 892 O O . LEU A 1 122 ? 43.349 2.225 -56.709 1.00 67.62 122 LEU A O 1
ATOM 896 N N . MET A 1 123 ? 42.352 1.750 -54.757 1.00 65.50 123 MET A N 1
ATOM 897 C CA . MET A 1 123 ? 43.352 0.774 -54.289 1.00 65.50 123 MET A CA 1
ATOM 898 C C . MET A 1 123 ? 43.327 -0.533 -55.095 1.00 65.50 123 MET A C 1
ATOM 900 O O . MET A 1 123 ? 44.364 -1.153 -55.304 1.00 65.50 123 MET A O 1
ATOM 904 N N . ALA A 1 124 ? 42.157 -0.957 -55.585 1.00 64.25 124 ALA A N 1
ATOM 905 C CA . ALA A 1 124 ? 42.053 -2.099 -56.493 1.00 64.25 124 ALA A CA 1
ATOM 906 C C . ALA A 1 124 ? 42.688 -1.807 -57.866 1.00 64.25 124 ALA A C 1
ATOM 908 O O . ALA A 1 124 ? 43.197 -2.720 -58.512 1.00 64.25 124 ALA A O 1
ATOM 909 N N . ALA A 1 125 ? 42.699 -0.540 -58.296 1.00 69.88 125 ALA A N 1
ATOM 910 C CA . ALA A 1 125 ? 43.318 -0.115 -59.549 1.00 69.88 125 ALA A CA 1
ATOM 911 C C . ALA A 1 125 ? 44.848 0.050 -59.456 1.00 69.88 125 ALA A C 1
ATOM 913 O O . ALA A 1 125 ? 45.522 -0.015 -60.481 1.00 69.88 125 ALA A O 1
ATOM 914 N N . SER A 1 126 ? 45.418 0.229 -58.256 1.00 73.94 126 SER A N 1
ATOM 915 C CA . SER A 1 126 ? 46.862 0.453 -58.067 1.00 73.94 126 SER A CA 1
ATOM 916 C C . SER A 1 126 ? 47.712 -0.827 -58.004 1.00 73.94 126 SER A C 1
ATOM 918 O O . SER A 1 126 ? 48.906 -0.744 -57.735 1.00 73.94 126 SER A O 1
ATOM 920 N N . GLY A 1 127 ? 47.130 -2.007 -58.250 1.00 61.69 127 GLY A N 1
ATOM 921 C CA . GLY A 1 127 ? 47.861 -3.277 -58.393 1.00 61.69 127 GLY A CA 1
ATOM 922 C C . GLY A 1 127 ? 48.299 -3.954 -57.087 1.00 61.69 127 GLY A C 1
ATOM 923 O O . GLY A 1 127 ? 48.787 -5.081 -57.129 1.00 61.69 127 GLY A O 1
ATOM 924 N N . ASP A 1 128 ? 48.070 -3.330 -55.931 1.00 63.19 128 ASP A N 1
ATOM 925 C CA . ASP A 1 128 ? 48.453 -3.863 -54.619 1.00 63.19 128 ASP A CA 1
ATOM 926 C C . ASP A 1 128 ? 47.254 -4.550 -53.930 1.00 63.19 128 ASP A C 1
ATOM 928 O O . ASP A 1 128 ? 46.664 -4.076 -52.953 1.00 63.19 128 ASP A O 1
ATOM 932 N N . GLY A 1 129 ? 46.816 -5.673 -54.512 1.00 61.12 129 GLY A N 1
ATOM 933 C CA . GLY A 1 129 ? 45.571 -6.369 -54.147 1.00 61.12 129 GLY A CA 1
ATOM 934 C C . GLY A 1 129 ? 45.508 -6.890 -52.703 1.00 61.12 129 GLY A C 1
ATOM 935 O O . GLY A 1 129 ? 44.416 -7.114 -52.170 1.00 61.12 129 GLY A O 1
ATOM 936 N N . ALA A 1 130 ? 46.654 -7.032 -52.031 1.00 69.25 130 ALA A N 1
ATOM 937 C CA . ALA A 1 130 ? 46.715 -7.462 -50.636 1.00 69.25 130 ALA A CA 1
ATOM 938 C C . ALA A 1 130 ? 46.160 -6.391 -49.675 1.00 69.25 130 ALA A C 1
ATOM 940 O O . ALA A 1 130 ? 45.387 -6.720 -48.773 1.00 69.25 130 ALA A O 1
ATOM 941 N N . GLY A 1 131 ? 46.463 -5.106 -49.903 1.00 71.12 131 GLY A N 1
ATOM 942 C CA . GLY A 1 131 ? 46.000 -4.001 -49.052 1.00 71.12 131 GLY A CA 1
ATOM 943 C C . GLY A 1 131 ? 44.507 -3.689 -49.208 1.00 71.12 131 GLY A C 1
ATOM 944 O O . GLY A 1 131 ? 43.815 -3.407 -48.224 1.00 71.12 131 GLY A O 1
ATOM 945 N N . ALA A 1 132 ? 43.977 -3.811 -50.429 1.00 69.12 132 ALA A N 1
ATOM 946 C CA . ALA A 1 132 ? 42.565 -3.554 -50.720 1.00 69.12 132 ALA A CA 1
ATOM 947 C C . ALA A 1 132 ? 41.628 -4.548 -50.004 1.00 69.12 132 ALA A C 1
ATOM 949 O O . ALA A 1 132 ? 40.593 -4.151 -49.461 1.00 69.12 132 ALA A O 1
ATOM 950 N N . SER A 1 133 ? 42.008 -5.830 -49.939 1.00 76.94 133 SER A N 1
ATOM 951 C CA . SER A 1 133 ? 41.212 -6.863 -49.258 1.00 76.94 133 SER A CA 1
ATOM 952 C C . SER A 1 133 ? 41.125 -6.642 -47.739 1.00 76.94 133 SER A C 1
ATOM 954 O O . SER A 1 133 ? 40.039 -6.742 -47.161 1.00 76.94 133 SER A O 1
ATOM 956 N N . ALA A 1 134 ? 42.231 -6.237 -47.103 1.00 80.50 134 ALA A N 1
ATOM 957 C CA . ALA A 1 134 ? 42.277 -5.908 -45.679 1.00 80.50 134 ALA A CA 1
ATOM 958 C C . ALA A 1 134 ? 41.415 -4.676 -45.337 1.00 80.50 134 ALA A C 1
ATOM 960 O O . ALA A 1 134 ? 40.699 -4.674 -44.331 1.00 80.50 134 ALA A O 1
ATOM 961 N N . GLY A 1 135 ? 41.414 -3.654 -46.201 1.00 80.25 135 GLY A N 1
ATOM 962 C CA . GLY A 1 135 ? 40.572 -2.463 -46.043 1.00 80.25 135 GLY A CA 1
ATOM 963 C C . GLY A 1 135 ? 39.071 -2.763 -46.132 1.00 80.25 135 GLY A C 1
ATOM 964 O O . GLY A 1 135 ? 38.292 -2.292 -45.299 1.00 80.25 135 GLY A O 1
ATOM 965 N N . ILE A 1 136 ? 38.658 -3.597 -47.093 1.00 82.50 136 ILE A N 1
ATOM 966 C CA . ILE A 1 136 ? 37.256 -4.023 -47.249 1.00 82.50 136 ILE A CA 1
ATOM 967 C C . ILE A 1 136 ? 36.806 -4.868 -46.049 1.00 82.50 136 ILE A C 1
ATOM 969 O O . ILE A 1 136 ? 35.712 -4.654 -45.521 1.00 82.50 136 ILE A O 1
ATOM 973 N N . ALA A 1 137 ? 37.652 -5.788 -45.574 1.00 85.75 137 ALA A N 1
ATOM 974 C CA . ALA A 1 137 ? 37.365 -6.590 -44.387 1.00 85.75 137 ALA A CA 1
ATOM 975 C C . ALA A 1 137 ? 37.166 -5.712 -43.138 1.00 85.75 137 ALA A C 1
ATOM 977 O O . ALA A 1 137 ? 36.192 -5.896 -42.406 1.00 85.75 137 ALA A O 1
ATOM 978 N N . ALA A 1 138 ? 38.020 -4.702 -42.936 1.00 84.12 138 ALA A N 1
ATOM 979 C CA . ALA A 1 138 ? 37.898 -3.759 -41.826 1.00 84.12 138 ALA A CA 1
ATOM 980 C C . ALA A 1 138 ? 36.625 -2.894 -41.913 1.00 84.12 138 ALA A C 1
ATOM 982 O O . ALA A 1 138 ? 35.963 -2.661 -40.898 1.00 84.12 138 ALA A O 1
ATOM 983 N N . LEU A 1 139 ? 36.238 -2.441 -43.112 1.00 83.75 139 LEU A N 1
ATOM 984 C CA . LEU A 1 139 ? 34.999 -1.682 -43.314 1.00 83.75 139 LEU A CA 1
ATOM 985 C C . LEU A 1 139 ? 33.758 -2.539 -43.029 1.00 83.75 139 LEU A C 1
ATOM 987 O O . LEU A 1 139 ? 32.834 -2.088 -42.348 1.00 83.75 139 LEU A O 1
ATOM 991 N N . ASN A 1 140 ? 33.749 -3.783 -43.510 1.00 88.25 140 ASN A N 1
ATOM 992 C CA . ASN A 1 140 ? 32.666 -4.728 -43.255 1.00 88.25 140 ASN A CA 1
ATOM 993 C C . ASN A 1 140 ? 32.557 -5.066 -41.764 1.00 88.25 140 ASN A C 1
ATOM 995 O O . ASN A 1 140 ? 31.449 -5.055 -41.230 1.00 88.25 140 ASN A O 1
ATOM 999 N N . ALA A 1 141 ? 33.684 -5.268 -41.072 1.00 90.62 141 ALA A N 1
ATOM 1000 C CA . ALA A 1 141 ? 33.708 -5.471 -39.625 1.00 90.62 141 ALA A CA 1
ATOM 1001 C C . ALA A 1 141 ? 33.104 -4.272 -38.871 1.00 90.62 141 ALA A C 1
ATOM 1003 O O . ALA A 1 141 ? 32.246 -4.461 -38.011 1.00 90.62 141 ALA A O 1
ATOM 1004 N N . ARG A 1 142 ? 33.450 -3.033 -39.255 1.00 89.00 142 ARG A N 1
ATOM 1005 C CA . ARG A 1 142 ? 32.866 -1.812 -38.665 1.00 89.00 142 ARG A CA 1
ATOM 1006 C C . ARG A 1 142 ? 31.362 -1.691 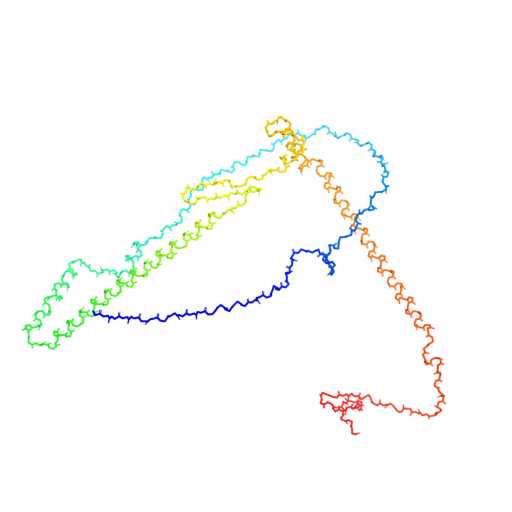-38.914 1.00 89.00 142 ARG A C 1
ATOM 1008 O O . ARG A 1 142 ? 30.628 -1.298 -38.011 1.00 89.00 142 ARG A O 1
ATOM 1015 N N . ARG A 1 143 ? 30.885 -2.027 -40.119 1.00 89.00 143 ARG A N 1
ATOM 1016 C CA . ARG A 1 143 ? 29.445 -2.027 -40.442 1.00 89.00 143 ARG A CA 1
ATOM 1017 C C . ARG A 1 143 ? 28.688 -3.065 -39.618 1.00 89.00 143 ARG A C 1
ATOM 1019 O O . ARG A 1 143 ? 27.642 -2.747 -39.058 1.00 89.00 143 ARG A O 1
ATOM 1026 N N . GLN A 1 144 ? 29.235 -4.274 -39.507 1.00 92.94 144 GLN A N 1
ATOM 1027 C CA . GLN A 1 144 ? 28.657 -5.329 -38.678 1.00 92.94 144 GLN A CA 1
ATOM 1028 C C . GLN A 1 144 ? 28.615 -4.908 -37.209 1.00 92.94 144 GLN A C 1
ATOM 1030 O O . GLN A 1 144 ? 27.570 -5.025 -36.576 1.00 92.94 144 GLN A O 1
ATOM 1035 N N . GLU A 1 145 ? 29.699 -4.347 -36.679 1.00 91.75 145 GLU A N 1
ATOM 1036 C CA . GLU A 1 145 ? 29.749 -3.870 -35.298 1.00 91.75 145 GLU A CA 1
ATOM 1037 C C . GLU A 1 145 ? 28.740 -2.741 -35.037 1.00 91.75 145 GLU A C 1
ATOM 1039 O O . GLU A 1 145 ? 28.006 -2.790 -34.052 1.00 91.75 145 GLU A O 1
ATOM 1044 N N . ALA A 1 146 ? 28.627 -1.766 -35.945 1.00 88.19 146 ALA A N 1
ATOM 1045 C CA . ALA A 1 146 ? 27.628 -0.704 -35.844 1.00 88.19 146 ALA A CA 1
ATOM 1046 C C . ALA A 1 146 ? 26.192 -1.258 -35.859 1.00 88.19 146 ALA A C 1
ATOM 1048 O O . ALA A 1 146 ? 25.370 -0.839 -35.045 1.00 88.19 146 ALA A O 1
ATOM 1049 N N . SER A 1 147 ? 25.903 -2.227 -36.736 1.00 90.06 147 SER A N 1
ATOM 1050 C CA . SER A 1 147 ? 24.587 -2.876 -36.795 1.00 90.06 147 SER A CA 1
ATOM 1051 C C . SER A 1 147 ? 24.266 -3.674 -35.525 1.00 90.06 147 SER A C 1
ATOM 1053 O O . SER A 1 147 ? 23.142 -3.605 -35.033 1.00 90.06 147 SER A O 1
ATOM 1055 N N . ARG A 1 148 ? 25.261 -4.359 -34.940 1.00 92.56 148 ARG A N 1
ATOM 1056 C CA . ARG A 1 148 ? 25.113 -5.090 -33.672 1.00 92.56 148 ARG A CA 1
ATOM 1057 C C . ARG A 1 148 ? 24.793 -4.140 -32.528 1.00 92.56 148 ARG A C 1
ATOM 1059 O O . ARG A 1 148 ? 23.805 -4.352 -31.843 1.00 92.56 148 ARG A O 1
ATOM 1066 N N . ARG A 1 149 ? 25.535 -3.035 -32.401 1.00 89.31 149 ARG A N 1
ATOM 1067 C CA . ARG A 1 149 ? 25.263 -2.015 -31.375 1.00 89.31 149 ARG A CA 1
ATOM 1068 C C . ARG A 1 149 ? 23.861 -1.430 -31.512 1.00 89.31 149 ARG A C 1
ATOM 1070 O O . ARG A 1 149 ? 23.179 -1.277 -30.510 1.00 89.31 149 ARG A O 1
ATOM 1077 N N . GLN A 1 150 ? 23.409 -1.134 -32.733 1.00 89.81 150 GLN A N 1
ATOM 1078 C CA . GLN A 1 150 ? 22.038 -0.662 -32.956 1.00 89.81 150 GLN A CA 1
ATOM 1079 C C . GLN A 1 150 ? 21.007 -1.695 -32.494 1.00 89.81 150 GLN A C 1
ATOM 1081 O O . GLN A 1 150 ? 20.069 -1.350 -31.776 1.00 89.81 150 GLN A O 1
ATOM 1086 N N . TRP A 1 151 ? 21.204 -2.963 -32.857 1.00 90.69 151 TRP A N 1
ATOM 1087 C CA . TRP A 1 151 ? 20.331 -4.050 -32.426 1.00 90.69 151 TRP A CA 1
ATOM 1088 C C . TRP A 1 151 ? 20.315 -4.204 -30.897 1.00 90.69 151 TRP A C 1
ATOM 1090 O O . TRP A 1 151 ? 19.236 -4.243 -30.308 1.00 90.69 151 TRP A O 1
ATOM 1100 N N . ASP A 1 152 ? 21.482 -4.175 -30.250 1.00 92.06 152 ASP A N 1
ATOM 1101 C CA . ASP A 1 152 ? 21.620 -4.248 -28.791 1.00 92.06 152 ASP A CA 1
ATOM 1102 C C . ASP A 1 152 ? 20.934 -3.060 -28.097 1.00 92.06 152 ASP A C 1
ATOM 1104 O O . ASP A 1 152 ? 20.176 -3.249 -27.145 1.00 92.06 152 ASP A O 1
ATOM 1108 N N . THR A 1 153 ? 21.123 -1.834 -28.604 1.00 87.62 153 THR A N 1
ATOM 1109 C CA . THR A 1 153 ? 20.463 -0.638 -28.049 1.00 87.62 153 THR A CA 1
ATOM 1110 C C . THR A 1 153 ? 18.945 -0.706 -28.178 1.00 87.62 153 THR A C 1
ATOM 1112 O O . THR A 1 153 ? 18.236 -0.390 -27.226 1.00 87.62 153 THR A O 1
ATOM 1115 N N . ASN A 1 154 ? 18.433 -1.170 -29.322 1.00 89.25 154 ASN A N 1
ATOM 1116 C CA . ASN A 1 154 ? 16.997 -1.313 -29.541 1.00 89.25 154 ASN A CA 1
ATOM 1117 C C . ASN A 1 154 ? 16.404 -2.398 -28.639 1.00 89.25 154 ASN A C 1
ATOM 1119 O O . ASN A 1 154 ? 15.314 -2.214 -28.099 1.00 89.25 154 ASN A O 1
ATOM 1123 N N . ARG A 1 155 ? 17.127 -3.506 -28.441 1.00 94.94 155 ARG A N 1
ATOM 1124 C CA . ARG A 1 155 ? 16.728 -4.576 -27.524 1.00 94.94 155 ARG A CA 1
ATOM 1125 C C . ARG A 1 155 ? 16.641 -4.069 -26.087 1.00 94.94 155 ARG A C 1
ATOM 1127 O O . ARG A 1 155 ? 15.630 -4.304 -25.435 1.00 94.94 155 ARG A O 1
ATOM 1134 N N . MET A 1 156 ? 17.657 -3.345 -25.622 1.00 92.69 156 MET A N 1
ATOM 1135 C CA . MET A 1 156 ? 17.671 -2.773 -24.274 1.00 92.69 156 MET A CA 1
ATOM 1136 C C . MET A 1 156 ? 16.534 -1.761 -24.077 1.00 92.69 156 MET A C 1
ATOM 1138 O O . MET A 1 156 ? 15.847 -1.791 -23.061 1.00 92.69 156 MET A O 1
ATOM 1142 N N . LEU A 1 157 ? 16.279 -0.904 -25.070 1.00 90.38 157 LEU A N 1
ATOM 1143 C CA . LEU A 1 157 ? 15.182 0.061 -25.009 1.00 90.38 157 LEU A CA 1
ATOM 1144 C C . LEU A 1 157 ? 13.811 -0.632 -24.971 1.00 90.38 157 LEU A C 1
ATOM 1146 O O . LEU A 1 157 ? 12.929 -0.209 -24.227 1.00 90.38 157 LEU A O 1
ATOM 1150 N N . ALA A 1 158 ? 13.627 -1.696 -25.756 1.00 90.38 158 ALA A N 1
ATOM 1151 C CA . ALA A 1 158 ? 12.409 -2.500 -25.730 1.00 90.38 158 ALA A CA 1
ATOM 1152 C C . ALA A 1 158 ? 12.215 -3.190 -24.372 1.00 90.38 158 ALA A C 1
ATOM 1154 O O . ALA A 1 158 ? 11.104 -3.206 -23.846 1.00 90.38 158 ALA A O 1
ATOM 1155 N N . GLU A 1 159 ? 13.295 -3.701 -23.780 1.00 94.88 159 GLU A N 1
ATOM 1156 C CA . GLU A 1 159 ? 13.275 -4.295 -22.446 1.00 94.88 159 GLU A CA 1
ATOM 1157 C C . GLU A 1 159 ? 12.880 -3.271 -21.375 1.00 94.88 159 GLU A C 1
ATOM 1159 O O . GLU A 1 159 ? 11.994 -3.549 -20.569 1.00 94.88 159 GLU A O 1
ATOM 1164 N N . TRP A 1 160 ? 13.448 -2.062 -21.401 1.00 90.75 160 TRP A N 1
ATOM 1165 C CA . TRP A 1 160 ? 13.061 -0.991 -20.477 1.00 90.75 160 TRP A CA 1
ATOM 1166 C C . TRP A 1 160 ? 11.602 -0.579 -20.639 1.00 90.75 160 TRP A C 1
ATOM 1168 O O . TRP A 1 160 ? 10.899 -0.466 -19.639 1.00 90.75 160 TRP A O 1
ATOM 1178 N N . LYS A 1 161 ? 11.118 -0.422 -21.878 1.00 91.19 161 LYS A N 1
ATOM 1179 C CA . LYS A 1 161 ? 9.700 -0.130 -22.147 1.00 91.19 161 LYS A CA 1
ATOM 1180 C C . LYS A 1 161 ? 8.785 -1.218 -21.593 1.00 91.19 161 LYS A C 1
ATOM 1182 O O . LYS A 1 161 ? 7.763 -0.910 -20.990 1.00 91.19 161 LYS A O 1
ATOM 1187 N N . HIS A 1 162 ? 9.160 -2.483 -21.769 1.00 94.31 162 HIS A N 1
ATOM 1188 C CA . HIS A 1 162 ? 8.399 -3.608 -21.237 1.00 94.31 162 HIS A CA 1
ATOM 1189 C C . HIS A 1 162 ? 8.403 -3.627 -19.703 1.00 94.31 162 HIS A C 1
ATOM 1191 O O . HIS A 1 162 ? 7.353 -3.807 -19.093 1.00 94.31 162 HIS A O 1
ATOM 1197 N N . GLN A 1 163 ? 9.559 -3.418 -19.065 1.00 94.44 163 GLN A N 1
ATOM 1198 C CA . GLN A 1 163 ? 9.659 -3.334 -17.605 1.00 94.44 163 GLN A CA 1
ATOM 1199 C C . GLN A 1 163 ? 8.846 -2.160 -17.049 1.00 94.44 163 GLN A C 1
ATOM 1201 O O . GLN A 1 163 ? 8.205 -2.290 -16.010 1.00 94.44 163 GLN A O 1
ATOM 1206 N N . ASP A 1 164 ? 8.846 -1.017 -17.732 1.00 91.94 164 ASP A N 1
ATOM 1207 C CA . ASP A 1 164 ? 8.075 0.148 -17.317 1.00 91.94 164 ASP A CA 1
ATOM 1208 C C . ASP A 1 164 ? 6.570 -0.086 -17.446 1.00 91.94 164 ASP A C 1
ATOM 1210 O O . ASP A 1 164 ? 5.838 0.139 -16.484 1.00 91.94 164 ASP A O 1
ATOM 1214 N N . TRP A 1 165 ? 6.128 -0.646 -18.576 1.00 90.25 165 TRP A N 1
ATOM 1215 C CA . TRP A 1 165 ? 4.747 -1.087 -18.762 1.00 90.25 165 TRP A CA 1
ATOM 1216 C C . TRP A 1 165 ? 4.329 -2.101 -17.693 1.00 90.25 165 TRP A C 1
ATOM 1218 O O . TRP A 1 165 ? 3.273 -1.951 -17.090 1.00 90.25 165 TRP A O 1
ATOM 1228 N N . ALA A 1 166 ? 5.169 -3.097 -17.396 1.00 93.88 166 ALA A N 1
ATOM 1229 C CA . ALA A 1 166 ? 4.875 -4.099 -16.377 1.00 93.88 166 ALA A CA 1
ATOM 1230 C C . ALA A 1 166 ? 4.738 -3.475 -14.978 1.00 93.88 166 ALA A C 1
ATOM 1232 O O . ALA A 1 166 ? 3.851 -3.864 -14.222 1.00 93.88 166 ALA A O 1
ATOM 1233 N N . ARG A 1 167 ? 5.576 -2.484 -14.637 1.00 92.06 167 ARG A N 1
ATOM 1234 C CA . ARG A 1 167 ? 5.471 -1.739 -13.370 1.00 92.06 167 ARG A CA 1
ATOM 1235 C C . ARG A 1 167 ? 4.210 -0.884 -13.303 1.00 92.06 167 ARG A C 1
ATOM 1237 O O . ARG A 1 167 ? 3.585 -0.845 -12.250 1.00 92.06 167 ARG A O 1
ATOM 1244 N N . GLN A 1 168 ? 3.853 -0.205 -14.392 1.00 89.31 168 GLN A N 1
ATOM 1245 C CA . GLN A 1 168 ? 2.625 0.590 -14.468 1.00 89.31 168 GLN A CA 1
ATOM 1246 C C . GLN A 1 168 ? 1.397 -0.308 -14.340 1.00 89.31 168 GLN A C 1
ATOM 1248 O O . GLN A 1 168 ? 0.599 -0.099 -13.442 1.00 89.31 168 GLN A O 1
ATOM 1253 N N . ASN A 1 169 ? 1.330 -1.387 -15.119 1.00 90.75 169 ASN A N 1
ATOM 1254 C CA . ASN A 1 169 ? 0.237 -2.350 -15.057 1.00 90.75 169 ASN A CA 1
ATOM 1255 C C . ASN A 1 169 ? 0.112 -2.999 -13.666 1.00 90.75 169 ASN A C 1
ATOM 1257 O O . ASN A 1 169 ? -0.988 -3.170 -13.157 1.00 90.75 169 ASN A O 1
ATOM 1261 N N . ALA A 1 170 ? 1.231 -3.323 -13.007 1.00 93.19 170 ALA A N 1
ATOM 1262 C CA . ALA A 1 170 ? 1.207 -3.815 -11.630 1.00 93.19 170 ALA A CA 1
ATOM 1263 C C . ALA A 1 170 ? 0.684 -2.761 -10.639 1.00 93.19 170 ALA A C 1
ATOM 1265 O O . ALA A 1 170 ? -0.077 -3.104 -9.739 1.00 93.19 170 ALA A O 1
ATOM 1266 N N . ALA A 1 171 ? 1.067 -1.492 -10.806 1.00 88.88 171 ALA A N 1
ATOM 1267 C CA . ALA A 1 171 ? 0.563 -0.396 -9.983 1.00 88.88 171 ALA A CA 1
ATOM 1268 C C . ALA A 1 171 ? -0.928 -0.122 -10.233 1.00 88.88 171 ALA A C 1
ATOM 1270 O O . ALA A 1 171 ? -1.650 0.153 -9.282 1.00 88.88 171 ALA A O 1
ATOM 1271 N N . ASP A 1 172 ? -1.394 -0.237 -11.476 1.00 89.19 172 ASP A N 1
ATOM 1272 C CA . ASP A 1 172 ? -2.804 -0.081 -11.836 1.00 89.19 172 ASP A CA 1
ATOM 1273 C C . ASP A 1 172 ? -3.642 -1.237 -11.276 1.00 89.19 172 ASP A C 1
ATOM 1275 O O . ASP A 1 172 ? -4.711 -1.012 -10.713 1.00 89.19 172 ASP A O 1
ATOM 1279 N N . LEU A 1 173 ? -3.130 -2.472 -11.349 1.00 91.19 173 LEU A N 1
ATOM 1280 C CA . LEU A 1 173 ? -3.746 -3.639 -10.715 1.00 91.19 173 LEU A CA 1
ATOM 1281 C C . LEU A 1 173 ? -3.834 -3.472 -9.196 1.00 91.19 173 LEU A C 1
ATOM 1283 O O . LEU A 1 173 ? -4.877 -3.771 -8.620 1.00 91.19 173 LEU A O 1
ATOM 1287 N N . ASP A 1 174 ? -2.776 -2.974 -8.556 1.00 93.00 174 ASP A N 1
ATOM 1288 C CA . ASP A 1 174 ? -2.764 -2.695 -7.118 1.00 93.00 174 ASP A CA 1
ATOM 1289 C C . ASP A 1 174 ? -3.750 -1.578 -6.748 1.00 93.00 174 ASP A C 1
ATOM 1291 O O . ASP A 1 174 ? -4.567 -1.744 -5.846 1.00 93.00 174 ASP A O 1
ATOM 1295 N N . ALA A 1 175 ? -3.766 -0.485 -7.515 1.00 88.12 175 ALA A N 1
ATOM 1296 C CA . ALA A 1 175 ? -4.710 0.615 -7.338 1.00 88.12 175 ALA A CA 1
ATOM 1297 C C . ALA A 1 175 ? -6.170 0.187 -7.563 1.00 88.12 175 ALA A C 1
ATOM 1299 O O . ALA A 1 175 ? -7.071 0.742 -6.938 1.00 88.12 175 ALA A O 1
ATOM 1300 N N . SER A 1 176 ? -6.410 -0.805 -8.425 1.00 92.94 176 SER A N 1
ATOM 1301 C CA . SER A 1 176 ? -7.745 -1.356 -8.676 1.00 92.94 176 SER A CA 1
ATOM 1302 C C . SER A 1 176 ? -8.257 -2.282 -7.568 1.00 92.94 176 SER A C 1
ATOM 1304 O O . SER A 1 176 ? -9.422 -2.699 -7.602 1.00 92.94 176 SER A O 1
ATOM 1306 N N . GLN A 1 177 ? -7.413 -2.636 -6.590 1.00 95.06 177 GLN A N 1
ATOM 1307 C CA . GLN A 1 177 ? -7.843 -3.477 -5.482 1.00 95.06 177 GLN A CA 1
ATOM 1308 C C . GLN A 1 177 ? -8.866 -2.733 -4.614 1.00 95.06 177 GLN A C 1
ATOM 1310 O O . GLN A 1 177 ? -8.681 -1.557 -4.288 1.00 95.06 177 GLN A O 1
ATOM 1315 N N . PRO A 1 178 ? -9.947 -3.409 -4.191 1.00 96.31 178 PRO A N 1
ATOM 1316 C CA . PRO A 1 178 ? -10.905 -2.819 -3.275 1.00 96.31 178 PRO A CA 1
ATOM 1317 C C . PRO A 1 178 ? -10.265 -2.429 -1.942 1.00 96.31 178 PRO A C 1
ATOM 1319 O O . PRO A 1 178 ? -9.691 -3.282 -1.260 1.00 96.31 178 PRO A O 1
ATOM 1322 N N . PHE A 1 179 ? -10.458 -1.186 -1.517 1.00 95.25 179 PHE A N 1
ATOM 1323 C CA . PHE A 1 179 ? -10.005 -0.680 -0.225 1.00 95.25 179 PHE A CA 1
ATOM 1324 C C . PHE A 1 179 ? -11.191 -0.269 0.650 1.00 95.25 179 PHE A C 1
ATOM 1326 O O . PHE A 1 179 ? -12.296 -0.010 0.176 1.00 95.25 179 PHE A O 1
ATOM 1333 N N . THR A 1 180 ? -10.977 -0.236 1.960 1.00 95.50 180 THR A N 1
ATOM 1334 C CA . THR A 1 180 ? -12.000 0.140 2.940 1.00 95.50 180 THR A CA 1
ATOM 1335 C C . THR A 1 180 ? -11.772 1.569 3.406 1.00 95.50 180 THR A C 1
ATOM 1337 O O . THR A 1 180 ? -10.678 1.900 3.867 1.00 95.50 180 THR A O 1
ATOM 1340 N N . LEU A 1 181 ? -12.806 2.404 3.322 1.00 91.75 181 LEU A N 1
ATOM 1341 C CA . LEU A 1 181 ? -12.818 3.738 3.914 1.00 91.75 181 LEU A CA 1
ATOM 1342 C C . LEU A 1 181 ? -13.975 3.803 4.913 1.00 91.75 181 LEU A C 1
ATOM 1344 O O . LEU A 1 181 ? -15.147 3.721 4.543 1.00 91.75 181 LEU A O 1
ATOM 1348 N N . GLY A 1 182 ? -13.639 3.904 6.199 1.00 90.62 182 GLY A N 1
ATOM 1349 C CA . GLY A 1 182 ? -14.612 3.675 7.265 1.00 90.62 182 GLY A CA 1
ATOM 1350 C C . GLY A 1 182 ? -15.101 2.226 7.235 1.00 90.62 182 GLY A C 1
ATOM 1351 O O . GLY A 1 182 ? -14.290 1.305 7.288 1.00 90.62 182 GLY A O 1
ATOM 1352 N N . ARG A 1 183 ? -16.419 2.037 7.134 1.00 89.31 183 ARG A N 1
ATOM 1353 C CA . ARG A 1 183 ? -17.070 0.717 7.028 1.00 89.31 183 ARG A CA 1
ATOM 1354 C C . ARG A 1 183 ? -17.465 0.351 5.597 1.00 89.31 183 ARG A C 1
ATOM 1356 O O . ARG A 1 183 ? -17.843 -0.775 5.318 1.00 89.31 183 ARG A O 1
ATOM 1363 N N . SER A 1 184 ? -17.373 1.297 4.667 1.00 95.19 184 SER A N 1
ATOM 1364 C CA . SER A 1 184 ? -17.718 1.048 3.269 1.00 95.19 184 SER A CA 1
ATOM 1365 C C . SER A 1 184 ? -16.492 0.590 2.480 1.00 95.19 184 SER A C 1
ATOM 1367 O O . SER A 1 184 ? -15.356 1.008 2.740 1.00 95.19 184 SER A O 1
ATOM 1369 N N . ARG A 1 185 ? -16.723 -0.285 1.501 1.00 96.25 185 ARG A N 1
ATOM 1370 C CA . ARG A 1 185 ? -15.698 -0.798 0.592 1.00 96.25 185 ARG A CA 1
ATOM 1371 C C . ARG A 1 185 ? -15.813 -0.092 -0.749 1.00 96.25 185 ARG A C 1
ATOM 1373 O O . ARG A 1 185 ? -16.881 -0.077 -1.360 1.00 96.25 185 ARG A O 1
ATOM 1380 N N . TYR A 1 186 ? -14.701 0.458 -1.206 1.00 97.00 186 TYR A N 1
ATOM 1381 C CA . TYR A 1 186 ? -14.587 1.214 -2.443 1.00 97.00 186 TYR A CA 1
ATOM 1382 C C . TYR A 1 186 ? -13.634 0.511 -3.398 1.00 97.00 186 TYR A C 1
ATOM 1384 O O . TYR A 1 186 ? -12.758 -0.244 -2.978 1.00 97.00 186 TYR A O 1
ATOM 1392 N N . GLN A 1 187 ? -13.801 0.773 -4.685 1.00 96.88 187 GLN A N 1
ATOM 1393 C CA . GLN A 1 187 ? -12.898 0.333 -5.732 1.00 96.88 187 GLN A CA 1
ATOM 1394 C C . GLN A 1 187 ? -12.616 1.497 -6.672 1.00 96.88 187 GLN A C 1
ATOM 1396 O O . GLN A 1 187 ? -13.537 2.142 -7.175 1.00 96.88 187 GLN A O 1
ATOM 1401 N N . TYR A 1 188 ? -11.333 1.757 -6.891 1.00 95.94 188 TYR A N 1
ATOM 1402 C CA . TYR A 1 188 ? -10.865 2.736 -7.857 1.00 95.94 188 TYR A CA 1
ATOM 1403 C C . TYR A 1 188 ? -10.724 2.070 -9.229 1.00 95.94 188 TYR A C 1
ATOM 1405 O O . TYR A 1 188 ? -10.120 1.004 -9.337 1.00 95.94 188 TYR A O 1
ATOM 1413 N N . ASP A 1 189 ? -11.284 2.676 -10.272 1.00 94.94 189 ASP A N 1
ATOM 1414 C CA . ASP A 1 189 ? -11.050 2.249 -11.649 1.00 94.94 189 ASP A CA 1
ATOM 1415 C C . ASP A 1 189 ? -9.917 3.096 -12.254 1.00 94.94 189 ASP A C 1
ATOM 1417 O O . ASP A 1 189 ? -10.109 4.290 -12.501 1.00 94.94 189 ASP A O 1
ATOM 1421 N N . PRO A 1 190 ? -8.733 2.511 -12.521 1.00 88.50 190 PRO A N 1
ATOM 1422 C CA . PRO A 1 190 ? -7.596 3.261 -13.044 1.00 88.50 190 PRO A CA 1
ATOM 1423 C C . PRO A 1 190 ? -7.820 3.823 -14.455 1.00 88.50 190 PRO A C 1
ATOM 1425 O O . PRO A 1 190 ? -7.131 4.771 -14.829 1.00 88.50 190 PRO A O 1
ATOM 1428 N N . ASN A 1 191 ? -8.778 3.292 -15.227 1.00 89.75 191 ASN A N 1
ATOM 1429 C CA . ASN A 1 191 ? -9.046 3.765 -16.589 1.00 89.75 191 ASN A CA 1
ATOM 1430 C C . ASN A 1 191 ? -9.901 5.036 -16.609 1.00 89.75 191 ASN A C 1
ATOM 1432 O O . ASN A 1 191 ? -9.622 5.953 -17.380 1.00 89.75 191 ASN A O 1
ATOM 1436 N N . SER A 1 192 ? -10.952 5.083 -15.786 1.00 92.69 192 SER A N 1
ATOM 1437 C CA . SER A 1 192 ? -11.844 6.246 -15.677 1.00 92.69 192 SER A CA 1
ATOM 1438 C C . SER A 1 192 ? -11.359 7.269 -14.648 1.00 92.69 192 SER A C 1
ATOM 1440 O O . SER A 1 192 ? -11.700 8.447 -14.741 1.00 92.69 192 SER A O 1
ATOM 1442 N N . GLY A 1 193 ? -10.548 6.840 -13.678 1.00 91.19 193 GLY A N 1
ATOM 1443 C CA . GLY A 1 193 ? -10.172 7.646 -12.521 1.00 91.19 193 GLY A CA 1
ATOM 1444 C C . GLY A 1 193 ? -11.305 7.810 -11.504 1.00 91.19 193 GLY A C 1
ATOM 1445 O O . GLY A 1 193 ? -11.184 8.613 -10.577 1.00 91.19 193 GLY A O 1
ATOM 1446 N N . GLU A 1 194 ? -12.410 7.081 -11.665 1.00 94.00 194 GLU A N 1
ATOM 1447 C CA . GLU A 1 194 ? -13.556 7.144 -10.768 1.00 94.00 194 GLU A CA 1
ATOM 1448 C C . GLU A 1 194 ? -13.403 6.153 -9.609 1.00 94.00 194 GLU A C 1
ATOM 1450 O O . GLU A 1 194 ? -12.823 5.075 -9.734 1.00 94.00 194 GLU A O 1
ATOM 1455 N N . THR A 1 195 ? -13.935 6.524 -8.444 1.00 96.75 195 THR A N 1
ATOM 1456 C CA . THR A 1 195 ? -14.044 5.619 -7.294 1.00 96.75 195 THR A CA 1
ATOM 1457 C C . THR A 1 195 ? -15.496 5.198 -7.147 1.00 96.75 195 THR A C 1
ATOM 1459 O O . THR A 1 195 ? -16.366 6.031 -6.901 1.00 96.75 195 THR A O 1
ATOM 1462 N N . SER A 1 196 ? -15.755 3.902 -7.281 1.00 96.75 196 SER A N 1
ATOM 1463 C CA . SER A 1 196 ? -17.077 3.310 -7.091 1.00 96.75 196 SER A CA 1
ATOM 1464 C C . SER A 1 196 ? -17.183 2.674 -5.706 1.00 96.75 196 SER A C 1
ATOM 1466 O O . SER A 1 196 ? -16.208 2.160 -5.156 1.00 96.75 196 SER A O 1
ATOM 1468 N N . MET A 1 197 ? -18.368 2.731 -5.106 1.00 96.81 197 MET A N 1
ATOM 1469 C CA . MET A 1 197 ? -18.652 2.050 -3.845 1.00 96.81 197 MET A CA 1
ATOM 1470 C C . MET A 1 197 ? -19.133 0.632 -4.156 1.00 96.81 197 MET A C 1
ATOM 1472 O O . MET A 1 197 ? -20.166 0.458 -4.796 1.00 96.81 197 MET A O 1
ATOM 1476 N N . LEU A 1 198 ? -18.382 -0.375 -3.711 1.00 96.38 198 LEU A N 1
ATOM 1477 C CA . LEU A 1 198 ? -18.725 -1.786 -3.903 1.00 96.38 198 LEU A CA 1
ATOM 1478 C C . LEU A 1 198 ? -19.706 -2.287 -2.850 1.00 96.38 198 LEU A C 1
ATOM 1480 O O . LEU A 1 198 ? -20.621 -3.045 -3.157 1.00 96.38 198 LEU A O 1
ATOM 1484 N N . GLN A 1 199 ? -19.485 -1.893 -1.599 1.00 96.31 199 GLN A N 1
ATOM 1485 C CA . GLN A 1 199 ? -20.297 -2.327 -0.474 1.00 96.31 199 GLN A CA 1
ATOM 1486 C C . GLN A 1 199 ? -20.473 -1.156 0.479 1.00 96.31 199 GLN A C 1
ATOM 1488 O O . GLN A 1 199 ? -19.497 -0.607 0.992 1.00 96.31 199 GLN A O 1
ATOM 1493 N N . HIS A 1 200 ? -21.728 -0.791 0.703 1.00 93.81 200 HIS A N 1
ATOM 1494 C CA . HIS A 1 200 ? -22.104 0.125 1.759 1.00 93.81 200 HIS A CA 1
ATOM 1495 C C . HIS A 1 200 ? -22.455 -0.701 2.994 1.00 93.81 200 HIS A C 1
ATOM 1497 O O . HIS A 1 200 ? -23.363 -1.530 2.944 1.00 93.81 200 HIS A O 1
ATOM 1503 N N . GLU A 1 201 ? -21.711 -0.512 4.077 1.00 93.31 201 GLU A N 1
ATOM 1504 C CA . GLU A 1 201 ? -22.115 -1.024 5.382 1.00 93.31 201 GLU A CA 1
ATOM 1505 C C . GLU A 1 201 ? -22.807 0.099 6.151 1.00 93.31 201 GLU A C 1
ATOM 1507 O O . GLU A 1 201 ? -22.256 1.210 6.180 1.00 93.31 201 GLU A O 1
ATOM 1512 N N . PRO A 1 202 ? -23.962 -0.181 6.783 1.00 91.88 202 PRO A N 1
ATOM 1513 C CA . PRO A 1 202 ? -24.632 0.792 7.624 1.00 91.88 202 PRO A CA 1
ATOM 1514 C C . PRO A 1 202 ? -23.685 1.314 8.704 1.00 91.88 202 PRO A C 1
ATOM 1516 O O . PRO A 1 202 ? -22.892 0.563 9.289 1.00 91.88 202 PRO A O 1
ATOM 1519 N N . ALA A 1 203 ? -23.741 2.615 8.969 1.00 89.56 203 ALA A N 1
ATOM 1520 C CA . ALA A 1 203 ? -23.049 3.161 10.130 1.00 89.56 203 ALA A CA 1
ATOM 1521 C C . ALA A 1 203 ? -23.773 2.743 11.423 1.00 89.56 203 ALA A C 1
ATOM 1523 O O . ALA A 1 203 ? -24.968 2.465 11.420 1.00 89.56 203 ALA A O 1
ATOM 1524 N N . ASP A 1 204 ? -23.070 2.734 12.561 1.00 87.06 204 ASP A N 1
ATOM 1525 C CA . ASP A 1 204 ? -23.640 2.239 13.829 1.00 87.06 204 ASP A CA 1
ATOM 1526 C C . ASP A 1 204 ? -24.931 2.959 14.250 1.00 87.06 204 ASP A C 1
ATOM 1528 O O . ASP A 1 204 ? -25.814 2.369 14.870 1.00 87.06 204 ASP A O 1
ATOM 1532 N N . PHE A 1 205 ? -25.051 4.251 13.930 1.00 87.75 205 PHE A N 1
ATOM 1533 C CA . PHE A 1 205 ? -26.263 5.007 14.232 1.00 87.75 205 PHE A CA 1
ATOM 1534 C C . PHE A 1 205 ? -27.442 4.583 13.348 1.00 87.75 205 PHE A C 1
ATOM 1536 O O . PHE A 1 205 ? -28.589 4.710 13.766 1.00 87.75 205 PHE A O 1
ATOM 1543 N N . GLU A 1 206 ? -27.165 4.088 12.142 1.00 91.81 206 GLU A N 1
ATOM 1544 C CA . GLU A 1 206 ? -28.162 3.571 11.207 1.00 91.81 206 GLU A CA 1
ATOM 1545 C C . GLU A 1 206 ? -28.653 2.214 11.692 1.00 91.81 206 GLU A C 1
ATOM 1547 O O . GLU A 1 206 ? -29.859 2.002 11.737 1.00 91.81 206 GLU A O 1
ATOM 1552 N N . ASP A 1 207 ? -27.745 1.354 12.167 1.00 91.19 207 ASP A N 1
ATOM 1553 C CA . ASP A 1 207 ? -28.097 0.107 12.857 1.00 91.19 207 ASP A CA 1
ATOM 1554 C C . ASP A 1 207 ? -28.930 0.391 14.121 1.00 91.19 207 ASP A C 1
ATOM 1556 O O . ASP A 1 207 ? -29.940 -0.269 14.372 1.00 91.19 207 ASP A O 1
ATOM 1560 N N . TYR A 1 208 ? -28.562 1.415 14.903 1.00 87.88 208 TYR A N 1
ATOM 1561 C CA . TYR A 1 208 ? -29.322 1.849 16.080 1.00 87.88 208 TYR A CA 1
ATOM 1562 C C . TYR A 1 208 ? -30.719 2.373 15.716 1.00 87.88 208 TYR A C 1
ATOM 1564 O O . TYR A 1 208 ? -31.708 2.007 16.354 1.00 87.88 208 TYR A O 1
ATOM 1572 N N . ALA A 1 209 ? -30.821 3.208 14.683 1.00 92.00 209 ALA A N 1
ATOM 1573 C CA . ALA A 1 209 ? -32.096 3.732 14.212 1.00 92.00 209 ALA A CA 1
ATOM 1574 C C . ALA A 1 209 ? -32.974 2.624 13.604 1.00 92.00 209 ALA A C 1
ATOM 1576 O O . ALA A 1 209 ? -34.174 2.578 13.879 1.00 92.00 209 ALA A O 1
ATOM 1577 N N . ALA A 1 210 ? -32.375 1.689 12.862 1.00 93.00 210 ALA A N 1
ATOM 1578 C CA . ALA A 1 210 ? -33.046 0.520 12.306 1.00 93.00 210 ALA A CA 1
ATOM 1579 C C . ALA A 1 210 ? -33.564 -0.413 13.408 1.00 93.00 210 ALA A C 1
ATOM 1581 O O . ALA A 1 210 ? -34.697 -0.886 13.324 1.00 93.00 210 ALA A O 1
ATOM 1582 N N . ALA A 1 211 ? -32.795 -0.618 14.483 1.00 90.88 211 ALA A N 1
ATOM 1583 C CA . ALA A 1 211 ? -33.236 -1.382 15.651 1.00 90.88 211 ALA A CA 1
ATOM 1584 C C . ALA A 1 211 ? -34.442 -0.739 16.364 1.00 90.88 211 ALA A C 1
ATOM 1586 O O . ALA A 1 211 ? -35.253 -1.446 16.959 1.00 90.88 211 ALA A O 1
ATOM 1587 N N . MET A 1 212 ? -34.588 0.586 16.272 1.00 92.50 212 MET A N 1
ATOM 1588 C CA . MET A 1 212 ? -35.748 1.337 16.771 1.00 92.50 212 MET A CA 1
ATOM 1589 C C . MET A 1 212 ? -36.898 1.430 15.752 1.00 92.50 212 MET A C 1
ATOM 1591 O O . MET A 1 212 ? -37.945 1.997 16.059 1.00 92.50 212 MET A O 1
ATOM 1595 N N . GLY A 1 213 ? -36.725 0.872 14.548 1.00 95.56 213 GLY A N 1
ATOM 1596 C CA . GLY A 1 213 ? -37.720 0.901 13.476 1.00 95.56 213 GLY A CA 1
ATOM 1597 C C . GLY A 1 213 ? -37.878 2.265 12.800 1.00 95.56 213 GLY A C 1
ATOM 1598 O O . GLY A 1 213 ? -38.915 2.523 12.192 1.00 95.56 213 GLY A O 1
ATOM 1599 N N . TYR A 1 214 ? -36.890 3.156 12.910 1.00 96.12 214 TYR A N 1
ATOM 1600 C CA . TYR A 1 214 ? -36.926 4.455 12.243 1.00 96.12 214 TYR A CA 1
ATOM 1601 C C . TYR A 1 214 ? -36.420 4.342 10.805 1.00 96.12 214 TYR A C 1
ATOM 1603 O O . TYR A 1 214 ? -35.323 3.847 10.556 1.00 96.12 214 TYR A O 1
ATOM 1611 N N . GLU A 1 215 ? -37.205 4.841 9.850 1.00 96.44 215 GLU A N 1
ATOM 1612 C CA . GLU A 1 215 ? -36.821 4.836 8.437 1.00 96.44 215 GLU A CA 1
ATOM 1613 C C . GLU A 1 215 ? -35.732 5.888 8.146 1.00 96.44 215 GLU A C 1
ATOM 1615 O O . GLU A 1 215 ? -35.826 7.014 8.664 1.00 96.44 215 GLU A O 1
ATOM 1620 N N . PRO A 1 216 ? -34.728 5.577 7.299 1.00 94.56 216 PRO A N 1
ATOM 1621 C CA . PRO A 1 216 ? -33.723 6.543 6.864 1.00 94.56 216 PRO A CA 1
ATOM 1622 C C . PRO A 1 216 ? -34.357 7.811 6.283 1.00 94.56 216 PRO A C 1
ATOM 1624 O O . PRO A 1 216 ? -35.194 7.754 5.385 1.00 94.56 216 PRO A O 1
ATOM 1627 N N . GLY A 1 217 ? -33.956 8.973 6.802 1.00 92.06 217 GLY A N 1
ATOM 1628 C CA . GLY A 1 217 ? -34.482 10.281 6.386 1.00 92.06 217 GLY A CA 1
ATOM 1629 C C . GLY A 1 217 ? -35.696 10.783 7.176 1.00 92.06 217 GLY A C 1
ATOM 1630 O O . GLY A 1 217 ? -36.080 11.943 7.018 1.00 92.06 217 GLY A O 1
ATOM 1631 N N . SER A 1 218 ? -36.272 9.973 8.069 1.00 96.38 218 SER A N 1
ATOM 1632 C CA . SER A 1 218 ? -37.301 10.447 9.002 1.00 96.38 218 SER A CA 1
ATOM 1633 C C . SER A 1 218 ? -36.721 11.415 10.057 1.00 96.38 218 SER A C 1
ATOM 1635 O O . SER A 1 218 ? -35.538 11.326 10.406 1.00 96.38 218 SER A O 1
ATOM 1637 N N . PRO A 1 219 ? -37.525 12.334 10.630 1.00 94.00 219 PRO A N 1
ATOM 1638 C CA . PRO A 1 219 ? -37.079 13.179 11.743 1.00 94.00 219 PRO A CA 1
ATOM 1639 C C . PRO A 1 219 ? -36.569 12.370 12.946 1.00 94.00 219 PRO A C 1
ATOM 1641 O O . PRO A 1 219 ? -35.602 12.764 13.596 1.00 94.00 219 PRO A O 1
ATOM 1644 N N . GLN A 1 220 ? -37.183 11.213 13.208 1.00 88.69 220 GLN A N 1
ATOM 1645 C CA . GLN A 1 220 ? -36.799 10.295 14.280 1.00 88.69 220 GLN A CA 1
ATOM 1646 C C . GLN A 1 220 ? -35.435 9.653 14.015 1.00 88.69 220 GLN A C 1
ATOM 1648 O O . GLN A 1 220 ? -34.649 9.498 14.943 1.00 88.69 220 GLN A O 1
ATOM 1653 N N . TYR A 1 221 ? -35.114 9.344 12.756 1.00 92.94 221 TYR A N 1
ATOM 1654 C CA . TYR A 1 221 ? -33.794 8.854 12.359 1.00 92.94 221 TYR A CA 1
ATOM 1655 C C . TYR A 1 221 ? -32.696 9.889 12.626 1.00 92.94 221 TYR A C 1
ATOM 1657 O O . TYR A 1 221 ? -31.659 9.561 13.197 1.00 92.94 221 TYR A O 1
ATOM 1665 N N . VAL A 1 222 ? -32.939 11.160 12.283 1.00 89.69 222 VAL A N 1
ATOM 1666 C CA . VAL A 1 222 ? -31.993 12.256 12.564 1.00 89.69 222 VAL A CA 1
ATOM 1667 C C . VAL A 1 222 ? -31.802 12.441 14.070 1.00 89.69 222 VAL A C 1
ATOM 1669 O O . VAL A 1 222 ? -30.675 12.629 14.526 1.00 89.69 222 VAL A O 1
ATOM 1672 N N . GLN A 1 223 ? -32.881 12.350 14.849 1.00 86.19 223 GLN A N 1
ATOM 1673 C CA . GLN A 1 223 ? -32.806 12.421 16.306 1.00 86.19 223 GLN A CA 1
ATOM 1674 C C . GLN A 1 223 ? -32.035 11.230 16.894 1.00 86.19 223 GLN A C 1
ATOM 1676 O O . GLN A 1 223 ? -31.153 11.430 17.721 1.00 86.19 223 GLN A O 1
ATOM 1681 N N . ALA A 1 224 ? -32.287 10.010 16.416 1.00 84.81 224 ALA A N 1
ATOM 1682 C CA . ALA A 1 224 ? -31.546 8.821 16.827 1.00 84.81 224 ALA A CA 1
ATOM 1683 C C . ALA A 1 224 ? -30.052 8.924 16.479 1.00 84.81 224 ALA A C 1
ATOM 1685 O O . ALA A 1 224 ? -29.211 8.520 17.279 1.00 84.81 224 ALA A O 1
ATOM 1686 N N . ALA A 1 225 ? -29.708 9.519 15.332 1.00 86.00 225 ALA A N 1
ATOM 1687 C CA . ALA A 1 225 ? -28.325 9.801 14.959 1.00 86.00 225 ALA A CA 1
ATOM 1688 C C . ALA A 1 225 ? -27.662 10.812 15.911 1.00 86.00 225 ALA A C 1
ATOM 1690 O O . ALA A 1 225 ? -26.527 10.604 16.342 1.00 86.00 225 ALA A O 1
ATOM 1691 N N . GLN A 1 226 ? -28.371 11.884 16.282 1.00 84.81 226 GLN A N 1
ATOM 1692 C CA . GLN A 1 226 ? -27.894 12.866 17.263 1.00 84.81 226 GLN A CA 1
ATOM 1693 C C . GLN A 1 226 ? -27.700 12.229 18.642 1.00 84.81 226 GLN A C 1
ATOM 1695 O O . GLN A 1 226 ? -26.637 12.391 19.242 1.00 84.81 226 GLN A O 1
ATOM 1700 N N . ASP A 1 227 ? -28.678 11.455 19.109 1.00 81.44 227 ASP A N 1
ATOM 1701 C CA . ASP A 1 227 ? -28.606 10.725 20.374 1.00 81.44 227 ASP A CA 1
ATOM 1702 C C . ASP A 1 227 ? -27.454 9.718 20.368 1.00 81.44 227 ASP A C 1
ATOM 1704 O O . ASP A 1 227 ? -26.743 9.595 21.363 1.00 81.44 227 ASP A O 1
ATOM 1708 N N . TYR A 1 228 ? -27.208 9.037 19.245 1.00 82.19 228 TYR A N 1
ATOM 1709 C CA . TYR A 1 228 ? -26.080 8.121 19.094 1.00 82.19 228 TYR A CA 1
ATOM 1710 C C . TYR A 1 228 ? -24.730 8.849 19.199 1.00 82.19 228 TYR A C 1
ATOM 1712 O O . TYR A 1 228 ? -23.854 8.424 19.957 1.00 82.19 228 TYR A O 1
ATOM 1720 N N . ILE A 1 229 ? -24.567 9.990 18.516 1.00 80.25 229 ILE A N 1
ATOM 1721 C CA . ILE A 1 229 ? -23.357 10.827 18.614 1.00 80.25 229 ILE A CA 1
ATOM 1722 C C . ILE A 1 229 ? -23.158 11.323 20.056 1.00 80.25 229 ILE A C 1
ATOM 1724 O O . ILE A 1 229 ? -22.038 11.291 20.573 1.00 80.25 229 ILE A O 1
ATOM 1728 N N . LEU A 1 230 ? -24.237 11.736 20.727 1.00 74.75 230 LEU A N 1
ATOM 1729 C CA . LEU A 1 230 ? -24.214 12.182 22.123 1.00 74.75 230 LEU A CA 1
ATOM 1730 C C . LEU A 1 230 ? -23.962 11.031 23.107 1.00 74.75 230 LEU A C 1
ATOM 1732 O O . LEU A 1 230 ? -23.337 11.237 24.145 1.00 74.75 230 LEU A O 1
ATOM 1736 N N . ARG A 1 231 ? -24.379 9.806 22.788 1.00 69.62 231 ARG A N 1
ATOM 1737 C CA . ARG A 1 231 ? -24.086 8.613 23.591 1.00 69.62 231 ARG A CA 1
ATOM 1738 C C . ARG A 1 231 ? -22.627 8.180 23.467 1.00 69.62 231 ARG A C 1
ATOM 1740 O O . ARG A 1 231 ? -22.075 7.698 24.449 1.00 69.62 231 ARG A O 1
ATOM 1747 N N . GLY A 1 232 ? -22.017 8.363 22.295 1.00 63.16 232 GLY A N 1
ATOM 1748 C CA . GLY A 1 232 ? -20.609 8.039 22.052 1.00 63.16 232 GLY A CA 1
ATOM 1749 C C . GLY A 1 232 ? -19.622 9.108 22.532 1.00 63.16 232 GLY A C 1
ATOM 1750 O O . GLY A 1 232 ? -18.549 8.759 23.004 1.00 63.16 232 GLY A O 1
ATOM 1751 N N . ASN A 1 233 ? -19.970 10.398 22.438 1.00 54.25 233 ASN A N 1
ATOM 1752 C CA . ASN A 1 233 ? -19.041 11.514 22.694 1.00 54.25 233 ASN A CA 1
ATOM 1753 C C . ASN A 1 233 ? -19.607 12.637 23.589 1.00 54.25 233 ASN A C 1
ATOM 1755 O O . ASN A 1 233 ? -18.981 13.686 23.742 1.00 54.25 233 ASN A O 1
ATOM 1759 N N . GLY A 1 234 ? -20.798 12.468 24.163 1.00 56.28 234 GLY A N 1
ATOM 1760 C CA . GLY A 1 234 ? -21.402 13.447 25.069 1.00 56.28 234 GLY A CA 1
ATOM 1761 C C . GLY A 1 234 ? -20.933 13.304 26.525 1.00 56.28 234 GLY A C 1
ATOM 1762 O O . GLY A 1 234 ? -20.309 12.310 26.896 1.00 56.28 234 GLY A O 1
ATOM 1763 N N . PRO A 1 235 ? -21.268 14.265 27.405 1.00 55.31 235 PRO A N 1
ATOM 1764 C CA . PRO A 1 235 ? -20.887 14.242 28.824 1.00 55.31 235 PRO A CA 1
ATOM 1765 C C . PRO A 1 235 ? -21.399 13.004 29.588 1.00 55.31 235 PRO A C 1
ATOM 1767 O O . PRO A 1 235 ? -20.822 12.621 30.601 1.00 55.31 235 PRO A O 1
ATOM 1770 N N . THR A 1 236 ? -22.439 12.332 29.087 1.00 55.62 236 THR A N 1
ATOM 1771 C CA . THR A 1 236 ? -22.930 11.047 29.611 1.00 55.62 236 THR A CA 1
ATOM 1772 C C . THR A 1 236 ? -22.059 9.851 29.208 1.00 55.62 236 THR A C 1
ATOM 1774 O O . THR A 1 236 ? -22.031 8.861 29.936 1.00 55.62 236 THR A O 1
ATOM 1777 N N . ALA A 1 237 ? -21.317 9.936 28.097 1.00 59.12 237 ALA A N 1
ATOM 1778 C CA . ALA A 1 237 ? -20.365 8.912 27.661 1.00 59.12 237 ALA A CA 1
ATOM 1779 C C . ALA A 1 237 ? -19.180 8.812 28.631 1.00 59.12 237 ALA A C 1
ATOM 1781 O O . ALA A 1 237 ? -18.802 7.715 29.026 1.00 59.12 237 ALA A O 1
ATOM 1782 N N . VAL A 1 238 ? -18.685 9.960 29.114 1.00 64.38 238 VAL A N 1
ATOM 1783 C CA . VAL A 1 238 ? -17.627 10.031 30.140 1.00 64.38 238 VAL A CA 1
ATOM 1784 C C . VAL A 1 238 ? -18.050 9.316 31.424 1.00 64.38 238 VAL A C 1
ATOM 1786 O O . VAL A 1 238 ? -17.251 8.606 32.026 1.00 64.38 238 VAL A O 1
ATOM 1789 N N . GLY A 1 239 ? -19.314 9.456 31.833 1.00 67.56 239 GLY A N 1
ATOM 1790 C CA . GLY A 1 239 ? -19.844 8.757 33.005 1.00 67.56 239 GLY A CA 1
ATOM 1791 C C . GLY A 1 239 ? -19.863 7.236 32.831 1.00 67.56 239 GLY A C 1
ATOM 1792 O O . GLY A 1 239 ? -19.497 6.504 33.752 1.00 67.56 239 GLY A O 1
ATOM 1793 N N . LEU A 1 240 ? -20.239 6.754 31.643 1.00 69.00 240 LEU A N 1
ATOM 1794 C CA . LEU A 1 240 ? -20.261 5.325 31.342 1.00 69.00 240 LEU A CA 1
ATOM 1795 C C . LEU A 1 240 ? -18.838 4.755 31.218 1.00 69.00 240 LEU A C 1
ATOM 1797 O O . LEU A 1 240 ? -18.569 3.700 31.793 1.00 69.00 240 LEU A O 1
ATOM 1801 N N . ASP A 1 241 ? -17.913 5.479 30.589 1.00 71.25 241 ASP A N 1
ATOM 1802 C CA . ASP A 1 241 ? -16.491 5.112 30.538 1.00 71.25 241 ASP A CA 1
ATOM 1803 C C . ASP A 1 241 ? -15.863 5.073 31.934 1.00 71.25 241 ASP A C 1
ATOM 1805 O O . ASP A 1 241 ? -15.242 4.076 32.304 1.00 71.25 241 ASP A O 1
ATOM 1809 N N . MET A 1 242 ? -16.109 6.091 32.768 1.00 75.44 242 MET A N 1
ATOM 1810 C CA . MET A 1 242 ? -15.680 6.084 34.170 1.00 75.44 242 MET A CA 1
ATOM 1811 C C . MET A 1 242 ? -16.278 4.902 34.937 1.00 75.44 242 MET A C 1
ATOM 1813 O O . MET A 1 242 ? -15.586 4.289 35.748 1.00 75.44 242 MET A O 1
ATOM 1817 N N . SER A 1 243 ? -17.544 4.549 34.689 1.00 74.69 243 SER A N 1
ATOM 1818 C CA . SER A 1 243 ? -18.170 3.386 35.327 1.00 74.69 243 SER A CA 1
ATOM 1819 C C . SER A 1 243 ? -17.494 2.075 34.909 1.00 74.69 243 SER A C 1
ATOM 1821 O O . SER A 1 243 ? -17.166 1.256 35.769 1.00 74.69 243 SER A O 1
ATOM 1823 N N . LEU A 1 244 ? -17.191 1.902 33.619 1.00 80.06 244 LEU A N 1
ATOM 1824 C CA . LEU A 1 244 ? -16.495 0.730 33.084 1.00 80.06 244 LEU A CA 1
ATOM 1825 C C . LEU A 1 244 ? -15.072 0.618 33.629 1.00 80.06 244 LEU A C 1
ATOM 1827 O O . LEU A 1 244 ? -14.650 -0.473 34.020 1.00 80.06 244 LEU A O 1
ATOM 1831 N N . ASP A 1 245 ? -14.342 1.726 33.704 1.00 86.25 245 ASP A N 1
ATOM 1832 C CA . ASP A 1 245 ? -12.991 1.747 34.258 1.00 86.25 245 ASP A CA 1
ATOM 1833 C C . ASP A 1 245 ? -12.978 1.497 35.768 1.00 86.25 245 ASP A C 1
ATOM 1835 O O . ASP A 1 245 ? -12.116 0.757 36.258 1.00 86.25 245 ASP A O 1
ATOM 1839 N N . ASN A 1 246 ? -13.974 1.995 36.505 1.00 86.19 246 ASN A N 1
ATOM 1840 C CA . ASN A 1 246 ? -14.173 1.644 37.911 1.00 86.19 246 ASN A CA 1
ATOM 1841 C C . ASN A 1 246 ? -14.446 0.141 38.071 1.00 86.19 246 ASN A C 1
ATOM 1843 O O . ASN A 1 246 ? -13.806 -0.512 38.898 1.00 86.19 246 ASN A O 1
ATOM 1847 N N . HIS A 1 247 ? -15.318 -0.447 37.243 1.00 86.56 247 HIS A N 1
ATOM 1848 C CA . HIS A 1 247 ? -15.568 -1.893 37.248 1.00 86.56 247 HIS A CA 1
ATOM 1849 C C . HIS A 1 247 ? -14.303 -2.701 36.927 1.00 86.56 247 HIS A C 1
ATOM 1851 O O . HIS A 1 247 ? -13.985 -3.659 37.634 1.00 86.56 247 HIS A O 1
ATOM 1857 N N . ARG A 1 248 ? -13.525 -2.303 35.914 1.00 89.88 248 ARG A N 1
ATOM 1858 C CA . ARG A 1 248 ? -12.255 -2.960 35.550 1.00 89.88 248 ARG A CA 1
ATOM 1859 C C . ARG A 1 248 ? -11.220 -2.870 36.667 1.00 89.88 248 ARG A C 1
ATOM 1861 O O . ARG A 1 248 ? -10.541 -3.857 36.957 1.00 89.88 248 ARG A O 1
ATOM 1868 N N . THR A 1 249 ? -11.106 -1.709 37.303 1.00 92.31 249 THR A N 1
ATOM 1869 C CA . THR A 1 249 ? -10.164 -1.474 38.403 1.00 92.31 249 THR A CA 1
ATOM 1870 C C . THR A 1 249 ? -10.546 -2.291 39.633 1.00 92.31 249 THR A C 1
ATOM 1872 O O . THR A 1 249 ? -9.690 -2.973 40.199 1.00 92.31 249 THR A O 1
ATOM 1875 N N . ASN A 1 250 ? -11.832 -2.329 39.987 1.00 90.81 250 ASN A N 1
ATOM 1876 C CA . ASN A 1 250 ? -12.342 -3.149 41.086 1.00 90.81 250 ASN A CA 1
ATOM 1877 C C . ASN A 1 250 ? -12.152 -4.650 40.818 1.00 90.81 250 ASN A C 1
ATOM 1879 O O . ASN A 1 250 ? -11.685 -5.382 41.692 1.00 90.81 250 ASN A O 1
ATOM 1883 N N . ASN A 1 251 ? -12.412 -5.115 39.594 1.00 89.38 251 ASN A N 1
ATOM 1884 C CA . ASN A 1 251 ? -12.155 -6.503 39.195 1.00 89.38 251 ASN A CA 1
ATOM 1885 C C . ASN A 1 251 ? -10.660 -6.853 39.271 1.00 89.38 251 AS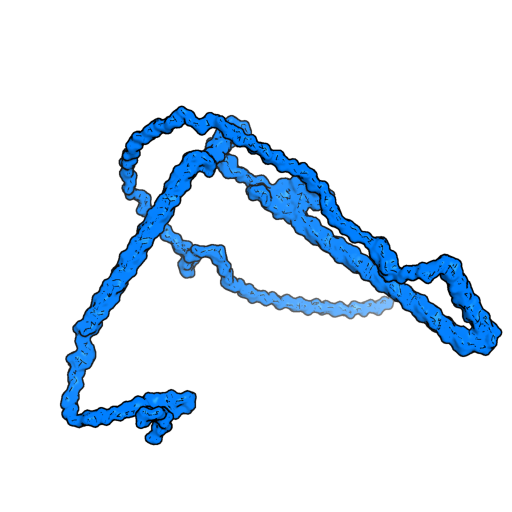N A C 1
ATOM 1887 O O . ASN A 1 251 ? -10.280 -7.941 39.701 1.00 89.38 251 ASN A O 1
ATOM 1891 N N . ARG A 1 252 ? -9.773 -5.920 38.907 1.00 93.81 252 ARG A N 1
ATOM 1892 C CA . ARG A 1 252 ? -8.325 -6.115 39.056 1.00 93.81 252 ARG A CA 1
ATOM 1893 C C . ARG A 1 252 ? -7.915 -6.194 40.528 1.00 93.81 252 ARG A C 1
ATOM 1895 O O . ARG A 1 252 ? -7.135 -7.075 40.883 1.00 93.81 252 ARG A O 1
ATOM 1902 N N . ALA A 1 253 ? -8.441 -5.307 41.369 1.00 93.62 253 ALA A N 1
ATOM 1903 C CA . ALA A 1 253 ? -8.151 -5.287 42.800 1.00 93.62 253 ALA A CA 1
ATOM 1904 C C . ALA A 1 253 ? -8.632 -6.567 43.504 1.00 93.62 253 ALA A C 1
ATOM 1906 O O . ALA A 1 253 ? -7.897 -7.148 44.303 1.00 93.62 253 ALA A O 1
ATOM 1907 N N . THR A 1 254 ? -9.830 -7.052 43.167 1.00 92.12 254 THR A N 1
ATOM 1908 C CA . THR A 1 254 ? -10.381 -8.303 43.714 1.00 92.12 254 THR A CA 1
ATOM 1909 C C . THR A 1 254 ? -9.572 -9.524 43.279 1.00 92.12 254 THR A C 1
ATOM 1911 O O . THR A 1 254 ? -9.213 -10.344 44.124 1.00 92.12 254 THR A O 1
ATOM 1914 N N . LEU A 1 255 ? -9.193 -9.621 41.999 1.00 93.81 255 LEU A N 1
ATOM 1915 C CA . LEU A 1 255 ? -8.325 -10.700 41.513 1.00 93.81 255 LEU A CA 1
ATOM 1916 C C . LEU A 1 255 ? -6.947 -10.683 42.178 1.00 93.81 255 LEU A C 1
ATOM 1918 O O . LEU A 1 255 ? -6.411 -11.740 42.509 1.00 93.81 255 LEU A O 1
ATOM 1922 N N . GLU A 1 256 ? -6.366 -9.504 42.390 1.00 96.19 256 GLU A N 1
ATOM 1923 C CA . GLU A 1 256 ? -5.078 -9.395 43.070 1.00 96.19 256 GLU A CA 1
ATOM 1924 C C . GLU A 1 256 ? -5.176 -9.806 44.545 1.00 96.19 256 GLU A C 1
ATOM 1926 O O . GLU A 1 256 ? -4.320 -10.546 45.030 1.00 96.19 256 GLU A O 1
ATOM 1931 N N . ASN A 1 257 ? -6.261 -9.438 45.231 1.00 94.38 257 ASN A N 1
ATOM 1932 C CA . ASN A 1 257 ? -6.535 -9.905 46.590 1.00 94.38 257 ASN A CA 1
ATOM 1933 C C . ASN A 1 257 ? -6.631 -11.442 46.641 1.00 94.38 257 ASN A C 1
ATOM 1935 O O . ASN A 1 257 ? -5.944 -12.080 47.439 1.00 94.38 257 ASN A O 1
ATOM 1939 N N . LEU A 1 258 ? -7.374 -12.060 45.715 1.00 93.50 258 LEU A N 1
ATOM 1940 C CA . LEU A 1 258 ? -7.465 -13.523 45.609 1.00 93.50 258 LEU A CA 1
ATOM 1941 C C . LEU A 1 258 ? -6.096 -14.180 45.362 1.00 93.50 258 LEU A C 1
ATOM 1943 O O . LEU A 1 258 ? -5.769 -15.194 45.984 1.00 93.50 258 LEU A O 1
ATOM 1947 N N . ARG A 1 259 ? -5.250 -13.601 44.498 1.00 94.75 259 ARG A N 1
ATOM 1948 C CA . ARG A 1 259 ? -3.883 -14.105 44.265 1.00 94.75 259 ARG A CA 1
ATOM 1949 C C . ARG A 1 259 ? -3.015 -14.019 45.517 1.00 94.75 259 ARG A C 1
ATOM 1951 O O . ARG A 1 259 ? -2.264 -14.957 45.796 1.00 94.75 259 ARG A O 1
ATOM 1958 N N . GLN A 1 260 ? -3.110 -12.926 46.270 1.00 96.06 260 GLN A N 1
ATOM 1959 C CA . GLN A 1 260 ? -2.373 -12.751 47.522 1.00 96.06 260 GLN A CA 1
ATOM 1960 C C . GLN A 1 260 ? -2.831 -13.754 48.586 1.00 96.06 260 GLN A C 1
ATOM 1962 O O . GLN A 1 260 ? -1.988 -14.409 49.203 1.00 96.06 260 GLN A O 1
ATOM 1967 N N . GLN A 1 261 ? -4.142 -13.959 48.737 1.00 95.44 261 GLN A N 1
ATOM 1968 C CA . GLN A 1 261 ? -4.697 -14.963 49.648 1.00 95.44 261 GLN A CA 1
ATOM 1969 C C . GLN A 1 261 ? -4.237 -16.379 49.285 1.00 95.44 261 GLN A C 1
ATOM 1971 O O . GLN A 1 261 ? -3.769 -17.118 50.153 1.00 95.44 261 GLN A O 1
ATOM 1976 N N . ASN A 1 262 ? -4.280 -16.741 48.000 1.00 94.31 262 ASN A N 1
ATOM 1977 C CA . ASN A 1 262 ? -3.792 -18.037 47.530 1.00 94.31 262 ASN A CA 1
ATOM 1978 C C . ASN A 1 262 ? -2.298 -18.218 47.828 1.00 94.31 262 ASN A C 1
ATOM 1980 O O . ASN A 1 262 ? -1.893 -19.266 48.333 1.00 94.31 262 ASN A O 1
ATOM 1984 N N . ARG A 1 263 ? -1.472 -17.188 47.595 1.00 95.06 263 ARG A N 1
ATOM 1985 C CA . ARG A 1 263 ? -0.035 -17.222 47.915 1.00 95.06 263 ARG A CA 1
ATOM 1986 C C . ARG A 1 263 ? 0.209 -17.484 49.402 1.00 95.06 263 ARG A C 1
ATOM 1988 O O . ARG A 1 263 ? 1.020 -18.348 49.734 1.00 95.06 263 ARG A O 1
ATOM 1995 N N . LEU A 1 264 ? -0.498 -16.776 50.282 1.00 94.81 264 LEU A N 1
ATOM 1996 C CA . LEU A 1 264 ? -0.392 -16.965 51.731 1.00 94.81 264 LEU A CA 1
ATOM 1997 C C . LEU A 1 264 ? -0.842 -18.368 52.151 1.00 94.81 264 LEU A C 1
ATOM 1999 O O . LEU A 1 264 ? -0.157 -19.018 52.941 1.00 94.81 264 LEU A O 1
ATOM 2003 N N . ARG A 1 265 ? -1.938 -18.876 51.576 1.00 92.88 265 ARG A N 1
ATOM 2004 C CA . ARG A 1 265 ? -2.448 -20.226 51.851 1.00 92.88 265 ARG A CA 1
ATOM 2005 C C . ARG A 1 265 ? -1.426 -21.307 51.499 1.00 92.88 265 ARG A C 1
ATOM 2007 O O . ARG A 1 265 ? -1.173 -22.189 52.317 1.00 92.88 265 ARG A O 1
ATOM 2014 N N . TYR A 1 266 ? -0.790 -21.220 50.330 1.00 91.81 266 TYR A N 1
ATOM 2015 C CA . TYR A 1 266 ? 0.250 -22.178 49.938 1.00 91.81 266 TYR A CA 1
ATOM 2016 C C . TYR A 1 266 ? 1.510 -22.065 50.799 1.00 91.81 266 TYR A C 1
ATOM 2018 O O . TYR A 1 266 ? 2.106 -23.085 51.146 1.00 91.81 266 TYR A O 1
ATOM 2026 N N . GLN A 1 267 ? 1.904 -20.853 51.199 1.00 92.31 267 GLN A N 1
ATOM 2027 C CA . GLN A 1 267 ? 3.017 -20.671 52.134 1.00 92.31 267 GLN A CA 1
ATOM 2028 C C . GLN A 1 267 ? 2.722 -21.314 53.495 1.00 92.31 267 GLN A C 1
ATOM 2030 O O . GLN A 1 267 ? 3.563 -22.048 54.014 1.00 92.31 267 GLN A O 1
ATOM 2035 N N . GLN A 1 268 ? 1.522 -21.108 54.046 1.00 90.69 268 GLN A N 1
ATOM 2036 C CA . GLN A 1 268 ? 1.105 -21.722 55.310 1.00 90.69 268 GLN A CA 1
ATOM 2037 C C . GLN A 1 268 ? 1.055 -23.251 55.216 1.00 90.69 268 GLN A C 1
ATOM 2039 O O . GLN A 1 268 ? 1.569 -23.929 56.104 1.00 90.69 268 GLN A O 1
ATOM 2044 N N . GLN A 1 269 ? 0.519 -23.805 54.123 1.00 90.06 269 GLN A N 1
ATOM 2045 C CA . GLN A 1 269 ? 0.518 -25.253 53.881 1.00 90.06 269 GLN A CA 1
ATOM 2046 C C . GLN A 1 269 ? 1.936 -25.818 53.753 1.00 90.06 269 GLN A C 1
ATOM 2048 O O . GLN A 1 269 ? 2.231 -26.868 54.318 1.00 90.06 269 GLN A O 1
ATOM 2053 N N . GLY A 1 270 ? 2.840 -25.110 53.070 1.00 87.69 270 GLY A N 1
ATOM 2054 C CA . GLY A 1 270 ? 4.244 -25.503 52.968 1.00 87.69 270 GLY A CA 1
ATOM 2055 C C . GLY A 1 270 ? 4.956 -25.509 54.324 1.00 87.69 270 GLY A C 1
ATOM 2056 O O . GLY A 1 270 ? 5.727 -26.424 54.611 1.00 87.69 270 GLY A O 1
ATOM 2057 N N . ILE A 1 271 ? 4.681 -24.524 55.184 1.00 87.62 271 ILE A N 1
ATOM 2058 C CA . ILE A 1 271 ? 5.213 -24.479 56.553 1.00 87.62 271 ILE A CA 1
ATOM 2059 C C . ILE A 1 271 ? 4.635 -25.629 57.386 1.00 87.62 271 ILE A C 1
ATOM 2061 O O . ILE A 1 271 ? 5.404 -26.366 58.001 1.00 87.62 271 ILE A O 1
ATOM 2065 N N . ALA A 1 272 ? 3.316 -25.832 57.360 1.00 82.88 272 ALA A N 1
ATOM 2066 C CA . ALA A 1 272 ? 2.651 -26.910 58.090 1.00 82.88 272 ALA A CA 1
ATOM 2067 C C . ALA A 1 272 ? 3.157 -28.295 57.655 1.00 82.88 272 ALA A C 1
ATOM 2069 O O . ALA A 1 272 ? 3.505 -29.115 58.502 1.00 82.88 272 ALA A O 1
ATOM 2070 N N . GLY A 1 273 ? 3.297 -28.529 56.348 1.00 83.00 273 GLY A N 1
ATOM 2071 C CA . GLY A 1 273 ? 3.860 -29.766 55.807 1.00 83.00 273 GLY A CA 1
ATOM 2072 C C . GLY A 1 273 ? 5.315 -29.983 56.228 1.00 83.00 273 GLY A C 1
ATOM 2073 O O . GLY A 1 273 ? 5.688 -31.086 56.616 1.00 83.00 273 GLY A O 1
ATOM 2074 N N . ARG A 1 274 ? 6.146 -28.930 56.247 1.00 80.56 274 ARG A N 1
ATOM 2075 C CA . ARG A 1 274 ? 7.527 -29.027 56.757 1.00 80.56 274 ARG A CA 1
ATOM 2076 C C . ARG A 1 274 ? 7.579 -29.357 58.245 1.00 80.56 274 ARG A C 1
ATOM 2078 O O . ARG A 1 274 ? 8.458 -30.111 58.651 1.00 80.56 274 ARG A O 1
ATOM 2085 N N . VAL A 1 275 ? 6.677 -28.795 59.050 1.00 79.00 275 VAL A N 1
ATOM 2086 C CA . VAL A 1 275 ? 6.566 -29.136 60.475 1.00 79.00 275 VAL A CA 1
ATOM 2087 C C . VAL A 1 275 ? 6.163 -30.600 60.625 1.00 79.00 275 VAL A C 1
ATOM 2089 O O . VAL A 1 275 ? 6.851 -31.319 61.340 1.00 79.00 275 VAL A O 1
ATOM 2092 N N . GLN A 1 276 ? 5.153 -31.064 59.881 1.00 74.38 276 GLN A N 1
ATOM 2093 C CA . GLN A 1 276 ? 4.707 -32.461 59.904 1.00 74.38 276 GLN A CA 1
ATOM 2094 C C . GLN A 1 276 ? 5.816 -33.442 59.509 1.00 74.38 276 GLN A C 1
ATOM 2096 O O . GLN A 1 276 ? 6.025 -34.428 60.208 1.00 74.38 276 GLN A O 1
ATOM 2101 N N . VAL A 1 277 ? 6.572 -33.156 58.443 1.00 72.25 277 VAL A N 1
ATOM 2102 C CA . VAL A 1 277 ? 7.697 -34.000 58.002 1.00 72.25 277 VAL A CA 1
ATOM 2103 C C . VAL A 1 277 ? 8.842 -33.992 59.016 1.00 72.25 277 VAL A C 1
ATOM 2105 O O . VAL A 1 277 ? 9.458 -35.027 59.233 1.00 72.25 277 VAL A O 1
ATOM 2108 N N . LYS A 1 278 ? 9.122 -32.857 59.670 1.00 75.44 278 LYS A N 1
ATOM 2109 C CA . LYS A 1 278 ? 10.129 -32.795 60.745 1.00 75.44 278 LYS A CA 1
ATOM 2110 C C . LYS A 1 278 ? 9.685 -33.503 62.025 1.00 75.44 278 LYS A C 1
ATOM 2112 O O . LYS A 1 278 ? 10.541 -33.958 62.772 1.00 75.44 278 LYS A O 1
ATOM 2117 N N . SER A 1 279 ? 8.382 -33.559 62.297 1.00 69.06 279 SER A N 1
ATOM 2118 C CA . SER A 1 279 ? 7.821 -34.275 63.448 1.00 69.06 279 SER A CA 1
ATOM 2119 C C . SER A 1 279 ? 7.539 -35.751 63.174 1.00 69.06 279 SER A C 1
ATOM 2121 O O . SER A 1 279 ? 7.297 -36.501 64.115 1.00 69.06 279 SER A O 1
ATOM 2123 N N . ALA A 1 280 ? 7.534 -36.172 61.906 1.00 75.94 280 ALA A N 1
ATOM 2124 C CA . ALA A 1 280 ? 7.377 -37.569 61.548 1.00 75.94 280 ALA A CA 1
ATOM 2125 C C . ALA A 1 280 ? 8.653 -38.322 61.960 1.00 75.94 280 ALA A C 1
ATOM 2127 O O . ALA A 1 280 ? 9.740 -37.931 61.527 1.00 75.94 280 ALA A O 1
ATOM 2128 N N . PRO A 1 281 ? 8.544 -39.387 62.775 1.00 70.44 281 PRO A N 1
ATOM 2129 C CA . PRO A 1 281 ? 9.680 -40.232 63.109 1.00 70.44 281 PRO A CA 1
ATOM 2130 C C . PRO A 1 281 ? 10.330 -40.713 61.815 1.00 70.44 281 PRO A C 1
ATOM 2132 O O . PRO A 1 281 ? 9.675 -41.340 60.978 1.00 70.44 281 PRO A O 1
ATOM 2135 N N . THR A 1 282 ? 11.602 -40.387 61.603 1.00 78.12 282 THR A N 1
ATOM 2136 C CA . THR A 1 282 ? 12.307 -40.912 60.436 1.00 78.12 282 THR A CA 1
ATOM 2137 C C . THR A 1 282 ? 12.503 -42.417 60.619 1.00 78.12 282 THR A C 1
ATOM 2139 O O . THR A 1 282 ? 12.533 -42.914 61.742 1.00 78.12 282 THR A O 1
ATOM 2142 N N . TYR A 1 283 ? 12.692 -43.167 59.527 1.00 75.88 283 TYR A N 1
ATOM 2143 C CA . TYR A 1 283 ? 12.999 -44.609 59.590 1.00 75.88 283 TYR A CA 1
ATOM 2144 C C . TYR A 1 283 ? 14.168 -44.919 60.549 1.00 75.88 283 TYR A C 1
ATOM 2146 O O . TYR A 1 283 ? 14.243 -45.990 61.142 1.00 75.88 283 TYR A O 1
ATOM 2154 N N . ARG A 1 284 ? 15.079 -43.954 60.730 1.00 68.75 284 ARG A N 1
ATOM 2155 C CA . ARG A 1 284 ? 16.218 -44.040 61.646 1.00 68.75 284 ARG A CA 1
ATOM 2156 C C . ARG A 1 284 ? 15.829 -43.883 63.123 1.00 68.75 284 ARG A C 1
ATOM 2158 O O . ARG A 1 284 ? 16.514 -44.447 63.970 1.00 68.75 284 ARG A O 1
ATOM 2165 N N . ASP A 1 285 ? 14.747 -43.161 63.412 1.00 75.62 285 ASP A N 1
ATOM 2166 C CA . ASP A 1 285 ? 14.172 -43.011 64.754 1.00 75.62 285 ASP A CA 1
ATOM 2167 C C . ASP A 1 285 ? 13.328 -44.236 65.139 1.00 75.62 285 ASP A C 1
ATOM 2169 O O . ASP A 1 285 ? 13.352 -44.667 66.289 1.00 75.62 285 ASP A O 1
ATOM 2173 N N . THR A 1 286 ? 12.612 -44.839 64.181 1.00 78.19 286 THR A N 1
ATOM 2174 C CA . THR A 1 286 ? 11.788 -46.041 64.421 1.00 78.19 286 THR A CA 1
ATOM 2175 C C . THR A 1 286 ? 12.577 -47.344 64.365 1.00 78.19 286 THR A C 1
ATOM 2177 O O . THR A 1 286 ? 12.145 -48.353 64.925 1.00 78.19 286 THR A O 1
ATOM 2180 N N . HIS A 1 287 ? 13.738 -47.340 63.710 1.00 80.31 287 HIS A N 1
ATOM 2181 C CA . HIS A 1 287 ? 14.646 -48.481 63.633 1.00 80.31 287 HIS A CA 1
ATOM 2182 C C . HIS A 1 287 ? 16.049 -48.045 64.055 1.00 80.31 287 HIS A C 1
ATOM 2184 O O . HIS A 1 287 ? 16.929 -47.882 63.199 1.00 80.31 287 HIS A O 1
ATOM 2190 N N . PRO A 1 288 ? 16.272 -47.836 65.369 1.00 71.31 288 PRO A N 1
ATOM 2191 C CA . PRO A 1 288 ? 17.606 -47.572 65.875 1.00 71.31 288 PRO A CA 1
ATOM 2192 C C . PRO A 1 288 ? 18.508 -48.723 65.433 1.00 71.31 288 PRO A C 1
ATOM 2194 O O . PRO A 1 288 ? 18.279 -49.886 65.769 1.00 71.31 288 PRO A O 1
ATOM 2197 N N . LEU A 1 289 ? 19.508 -48.397 64.611 1.00 68.75 289 LEU A N 1
ATOM 2198 C CA . LEU A 1 289 ? 20.504 -49.366 64.176 1.00 68.75 289 LEU A CA 1
ATOM 2199 C C . LEU A 1 289 ? 21.101 -50.024 65.426 1.00 68.75 289 LEU A C 1
ATOM 2201 O O . LEU A 1 289 ? 21.405 -49.309 66.388 1.00 68.75 289 LEU A O 1
ATOM 2205 N N . PRO A 1 290 ? 21.282 -51.357 65.429 1.00 60.16 290 PRO A N 1
ATOM 2206 C CA . PRO A 1 290 ? 21.895 -52.044 66.551 1.00 60.16 290 PRO A CA 1
ATOM 2207 C C . PRO A 1 290 ? 23.227 -51.366 66.848 1.00 60.16 290 PRO A C 1
ATOM 2209 O O . PRO A 1 290 ? 24.042 -51.150 65.946 1.00 60.16 290 PRO A O 1
ATOM 2212 N N . GLN A 1 291 ? 23.390 -50.970 68.107 1.00 54.84 291 GLN A N 1
ATOM 2213 C CA . GLN A 1 291 ? 24.524 -50.222 68.622 1.00 54.84 291 GLN A CA 1
ATOM 2214 C C . GLN A 1 291 ? 25.788 -51.070 68.445 1.00 54.84 291 GLN A C 1
ATOM 2216 O O . GLN A 1 291 ? 26.194 -51.835 69.318 1.00 54.84 291 GLN A O 1
ATOM 2221 N N . ARG A 1 292 ? 26.387 -50.990 67.255 1.00 45.22 292 ARG A N 1
ATOM 2222 C CA . ARG A 1 292 ? 27.627 -51.678 66.926 1.00 45.22 292 ARG A CA 1
ATOM 2223 C C . ARG A 1 292 ? 28.731 -50.910 67.634 1.00 45.22 292 ARG A C 1
ATOM 2225 O O . ARG A 1 292 ? 29.154 -49.846 67.186 1.00 45.22 292 ARG A O 1
ATOM 2232 N N . GLY A 1 293 ? 29.112 -51.413 68.803 1.00 47.09 293 GLY A N 1
ATOM 2233 C CA . GLY A 1 293 ? 30.248 -50.907 69.551 1.00 47.09 293 GLY A CA 1
ATOM 2234 C C . GLY A 1 293 ? 31.500 -50.852 68.676 1.00 47.09 293 GLY A C 1
ATOM 2235 O O . GLY A 1 293 ? 31.729 -51.731 67.851 1.00 47.09 293 GLY A O 1
ATOM 2236 N N . GLY A 1 294 ? 32.299 -49.808 68.896 1.00 52.31 294 GLY A N 1
ATOM 2237 C CA . GLY A 1 294 ? 33.713 -49.778 68.541 1.00 52.31 294 GLY A CA 1
ATOM 2238 C C . GLY A 1 294 ? 34.020 -49.746 67.046 1.00 52.31 294 GLY A C 1
ATOM 2239 O O . GLY A 1 294 ? 34.149 -50.772 66.391 1.00 52.31 294 GLY A O 1
ATOM 2240 N N . GLY A 1 295 ? 34.277 -48.552 66.526 1.00 45.06 295 GLY A N 1
ATOM 2241 C CA . GLY A 1 295 ? 34.935 -48.417 65.236 1.00 45.06 295 GLY A CA 1
ATOM 2242 C C . GLY A 1 295 ? 35.048 -46.965 64.837 1.00 45.06 295 GLY A C 1
ATOM 2243 O O . GLY A 1 295 ? 34.140 -46.427 64.212 1.00 45.06 295 GLY A O 1
ATOM 2244 N N . ARG A 1 296 ? 36.169 -46.331 65.202 1.00 49.22 296 ARG A N 1
ATOM 2245 C CA . ARG A 1 296 ? 36.640 -45.097 64.565 1.00 49.22 296 ARG A CA 1
ATOM 2246 C C . ARG A 1 296 ? 36.607 -45.324 63.051 1.00 49.22 296 ARG A C 1
ATOM 2248 O O . ARG A 1 296 ? 37.511 -45.949 62.507 1.00 49.22 296 ARG A O 1
ATOM 2255 N N . SER A 1 297 ? 35.554 -44.862 62.383 1.00 46.34 297 SER A N 1
ATOM 2256 C CA . SER A 1 297 ? 35.550 -44.774 60.930 1.00 46.34 297 SER A CA 1
ATOM 2257 C C . SER A 1 297 ? 36.474 -43.623 60.589 1.00 46.34 297 SER A C 1
ATOM 2259 O O . SER A 1 297 ? 36.124 -42.454 60.742 1.00 46.34 297 SER A O 1
ATOM 2261 N N . ALA A 1 298 ? 37.701 -43.999 60.235 1.00 54.53 298 ALA A N 1
ATOM 2262 C CA . ALA A 1 298 ? 38.642 -43.152 59.539 1.00 54.53 298 ALA A CA 1
ATOM 2263 C C . ALA A 1 298 ? 37.888 -42.387 58.449 1.00 54.53 298 ALA A C 1
ATOM 2265 O O . ALA A 1 298 ? 37.073 -42.973 57.733 1.00 54.53 298 ALA A O 1
ATOM 2266 N N . ALA A 1 299 ? 38.131 -41.081 58.376 1.00 54.09 299 ALA A N 1
ATOM 2267 C CA . ALA A 1 299 ? 37.622 -40.227 57.322 1.00 54.09 299 ALA A CA 1
ATOM 2268 C C . ALA A 1 299 ? 37.934 -40.886 55.971 1.00 54.09 299 ALA A C 1
ATOM 2270 O O . ALA A 1 299 ? 39.079 -40.894 55.523 1.00 54.09 299 ALA A O 1
ATOM 2271 N N . SER A 1 300 ? 36.923 -41.503 55.358 1.00 61.94 300 SER A N 1
ATOM 2272 C CA . SER A 1 300 ? 37.010 -41.949 53.978 1.00 61.94 300 SER A CA 1
ATOM 2273 C C . SER A 1 300 ? 37.177 -40.675 53.167 1.00 61.94 300 SER A C 1
ATOM 2275 O O . SER A 1 300 ? 36.269 -39.842 53.124 1.00 61.94 300 SER A O 1
ATOM 2277 N N . ALA A 1 301 ? 38.384 -40.467 52.641 1.00 69.50 301 ALA A N 1
ATOM 2278 C CA . ALA A 1 301 ? 38.670 -39.345 51.770 1.00 69.50 301 ALA A CA 1
ATOM 2279 C C . ALA A 1 301 ? 37.607 -39.320 50.660 1.00 69.50 301 ALA A C 1
ATOM 2281 O O . ALA A 1 301 ? 37.337 -40.373 50.070 1.00 69.50 301 ALA A O 1
ATOM 2282 N N . PRO A 1 302 ? 36.963 -38.170 50.396 1.00 78.25 302 PRO A N 1
ATOM 2283 C CA . PRO A 1 302 ? 35.924 -38.096 49.383 1.00 78.25 302 PRO A CA 1
ATOM 2284 C C . PRO A 1 302 ? 36.487 -38.615 48.058 1.00 78.25 302 PRO A C 1
ATOM 2286 O O . PRO A 1 302 ? 37.576 -38.222 47.633 1.00 78.25 302 PRO A O 1
ATOM 2289 N N . THR A 1 303 ? 35.760 -39.547 47.444 1.00 84.62 303 THR A N 1
ATOM 2290 C CA . THR A 1 303 ? 36.088 -40.093 46.126 1.00 84.62 303 THR A CA 1
ATOM 2291 C C . THR A 1 303 ? 35.131 -39.518 45.094 1.00 84.62 303 THR A C 1
ATOM 2293 O O . THR A 1 303 ? 33.944 -39.339 45.363 1.00 84.62 303 THR A O 1
ATOM 2296 N N . ALA A 1 304 ? 35.649 -39.217 43.910 1.00 85.50 304 ALA A N 1
ATOM 2297 C CA . ALA A 1 304 ? 34.883 -38.737 42.770 1.00 85.50 304 ALA A CA 1
ATOM 2298 C C . ALA A 1 304 ? 35.235 -39.561 41.526 1.00 85.50 304 ALA A C 1
ATOM 2300 O O . ALA A 1 304 ? 36.252 -40.255 41.487 1.00 85.50 304 ALA A O 1
ATOM 2301 N N . THR A 1 305 ? 34.378 -39.506 40.509 1.00 90.06 305 THR A N 1
ATOM 2302 C CA . THR A 1 305 ? 34.643 -40.143 39.213 1.00 90.06 305 THR A CA 1
ATOM 2303 C C . THR A 1 305 ? 35.125 -39.064 38.253 1.00 90.06 305 THR A C 1
ATOM 2305 O O . THR A 1 305 ? 34.423 -38.076 38.045 1.00 90.06 305 THR A O 1
ATOM 2308 N N . GLY A 1 306 ? 36.339 -39.216 37.723 1.00 82.19 306 GLY A N 1
ATOM 2309 C CA . GLY A 1 306 ? 36.928 -38.263 36.787 1.00 82.19 306 GLY A CA 1
ATOM 2310 C C . GLY A 1 306 ? 36.285 -38.320 35.392 1.00 82.19 306 GLY A C 1
ATOM 2311 O O . GLY A 1 306 ? 35.543 -39.259 35.095 1.00 82.19 306 GLY A O 1
ATOM 2312 N N . PRO A 1 307 ? 36.614 -37.369 34.496 1.00 79.88 307 PRO A N 1
ATOM 2313 C CA . PRO A 1 307 ? 36.042 -37.277 33.144 1.00 79.88 307 PRO A CA 1
ATOM 2314 C C . PRO A 1 307 ? 36.230 -38.543 32.294 1.00 79.88 307 PRO A C 1
ATOM 2316 O O . PRO A 1 307 ? 35.431 -38.822 31.409 1.00 79.88 307 PRO A O 1
ATOM 2319 N N . ASN A 1 308 ? 37.260 -39.332 32.607 1.00 84.88 308 ASN A N 1
ATOM 2320 C CA . ASN A 1 308 ? 37.609 -40.568 31.905 1.00 84.88 308 ASN A CA 1
ATOM 2321 C C . ASN A 1 308 ? 37.074 -41.830 32.616 1.00 84.88 308 ASN A C 1
ATOM 2323 O O . ASN A 1 308 ? 37.552 -42.930 32.357 1.00 84.88 308 ASN A O 1
ATOM 2327 N N . GLY A 1 309 ? 36.156 -41.686 33.579 1.00 87.94 309 GLY A N 1
ATOM 2328 C CA . GLY A 1 309 ? 35.572 -42.803 34.335 1.00 87.94 309 GLY A CA 1
ATOM 2329 C C . GLY A 1 309 ? 36.467 -43.399 35.432 1.00 87.94 309 GLY A C 1
ATOM 2330 O O . GLY A 1 309 ? 36.041 -44.307 36.141 1.00 87.94 309 GLY A O 1
ATOM 2331 N N . GLN A 1 310 ? 37.692 -42.897 35.612 1.00 90.12 310 GLN A N 1
ATOM 2332 C CA . GLN A 1 310 ? 38.600 -43.355 36.669 1.00 90.12 310 GLN A CA 1
ATOM 2333 C C . GLN A 1 310 ? 38.196 -42.782 38.031 1.00 90.12 310 GLN A C 1
ATOM 2335 O O . GLN A 1 310 ? 37.827 -41.609 38.139 1.00 90.12 310 GLN A O 1
ATOM 2340 N N . LYS A 1 311 ? 38.291 -43.594 39.089 1.00 89.75 311 LYS A N 1
ATOM 2341 C CA . LYS A 1 311 ? 38.070 -43.115 40.456 1.00 89.75 311 LYS A CA 1
ATOM 2342 C C . LYS A 1 311 ? 39.266 -42.295 40.921 1.00 89.75 311 LYS A C 1
ATOM 2344 O O . LYS A 1 311 ? 40.405 -42.741 40.823 1.00 89.75 311 LYS A O 1
ATOM 2349 N N . VAL A 1 312 ? 38.992 -41.110 41.451 1.00 91.56 312 VAL A N 1
ATOM 2350 C CA . VAL A 1 312 ? 39.980 -40.238 42.090 1.00 91.56 312 VAL A CA 1
ATOM 2351 C C . VAL A 1 312 ? 39.620 -40.054 43.560 1.00 91.56 312 VAL A C 1
ATOM 2353 O O . VAL A 1 312 ? 38.441 -39.974 43.908 1.00 91.56 312 VAL A O 1
ATOM 2356 N N . MET A 1 313 ? 40.626 -40.001 44.429 1.00 91.31 313 MET A N 1
ATOM 2357 C CA . MET A 1 313 ? 40.476 -39.704 45.852 1.00 91.31 313 MET A CA 1
ATOM 2358 C C . MET A 1 313 ? 41.130 -38.362 46.187 1.00 91.31 313 MET A C 1
ATOM 2360 O O . MET A 1 313 ? 42.162 -38.004 45.616 1.00 91.31 313 MET A O 1
ATOM 2364 N N . TRP A 1 314 ? 40.526 -37.605 47.101 1.00 87.88 314 TRP A N 1
ATOM 2365 C CA . TRP A 1 314 ? 41.110 -36.362 47.601 1.00 87.88 314 TRP A CA 1
ATOM 2366 C C . TRP A 1 314 ? 42.177 -36.663 48.660 1.00 87.88 314 TRP A C 1
ATOM 2368 O O . TRP A 1 314 ? 41.849 -37.087 49.765 1.00 87.88 314 TRP A O 1
ATOM 2378 N N . ASN A 1 315 ? 43.453 -36.419 48.362 1.00 86.50 315 ASN A N 1
ATOM 2379 C CA . ASN A 1 315 ? 44.546 -36.671 49.315 1.00 86.50 315 ASN A CA 1
ATOM 2380 C C . ASN A 1 315 ? 44.772 -35.525 50.328 1.00 86.50 315 ASN A C 1
ATOM 2382 O O . ASN A 1 315 ? 45.733 -35.564 51.092 1.00 86.50 315 ASN A O 1
ATOM 2386 N N . GLY A 1 316 ? 43.917 -34.496 50.315 1.00 83.25 316 GLY A N 1
ATOM 2387 C CA . GLY A 1 316 ? 44.053 -33.285 51.129 1.00 83.25 316 GLY A CA 1
ATOM 2388 C C . GLY A 1 316 ? 44.520 -32.049 50.351 1.00 83.25 316 GLY A C 1
ATOM 2389 O O . GLY A 1 316 ? 44.243 -30.939 50.799 1.00 83.25 316 GLY A O 1
ATOM 2390 N N . SER A 1 317 ? 45.159 -32.215 49.187 1.00 86.88 317 SER A N 1
ATOM 2391 C CA . SER A 1 317 ? 45.658 -31.105 48.354 1.00 86.88 317 SER A CA 1
ATOM 2392 C C . SER A 1 317 ? 45.308 -31.219 46.868 1.00 86.88 317 SER A C 1
ATOM 2394 O O . SER A 1 317 ? 45.188 -30.196 46.195 1.00 86.88 317 SER A O 1
ATOM 2396 N N . ALA A 1 318 ? 45.113 -32.433 46.351 1.00 87.38 318 ALA A N 1
ATOM 2397 C CA . ALA A 1 318 ? 44.733 -32.682 44.967 1.00 87.38 318 ALA A CA 1
ATOM 2398 C C . ALA A 1 318 ? 43.874 -33.948 44.823 1.00 87.38 318 ALA A C 1
ATOM 2400 O O . ALA A 1 318 ? 43.894 -34.859 45.657 1.00 87.38 318 ALA A O 1
ATOM 2401 N N . TRP A 1 319 ? 43.137 -34.013 43.714 1.00 86.62 319 TRP A N 1
ATOM 2402 C CA . TRP A 1 319 ? 42.478 -35.234 43.262 1.00 86.62 319 TRP A CA 1
ATOM 2403 C C . TRP A 1 319 ? 43.517 -36.139 42.600 1.00 86.62 319 TRP A C 1
ATOM 2405 O O . TRP A 1 319 ? 44.038 -35.806 41.537 1.00 86.62 319 TRP A O 1
ATOM 2415 N N . VAL A 1 320 ? 43.822 -37.272 43.230 1.00 90.12 320 VAL A N 1
ATOM 2416 C CA . VAL A 1 320 ? 44.774 -38.267 42.715 1.00 90.12 320 VAL A CA 1
ATOM 2417 C C . VAL A 1 320 ? 44.046 -39.560 42.344 1.00 90.12 320 VAL A C 1
ATOM 2419 O O . VAL A 1 320 ? 43.018 -39.859 42.957 1.00 90.12 320 VAL A O 1
ATOM 2422 N N . PRO A 1 321 ? 44.528 -40.337 41.355 1.00 88.81 321 PRO A N 1
ATOM 2423 C CA . PRO A 1 321 ? 43.949 -41.638 41.030 1.00 88.81 321 PRO A CA 1
ATOM 2424 C C . PRO A 1 321 ? 43.864 -42.524 42.275 1.00 88.81 321 PRO A C 1
ATOM 2426 O O . PRO A 1 321 ? 44.835 -42.644 43.022 1.00 88.81 321 PRO A O 1
ATOM 2429 N N . ALA A 1 322 ? 42.695 -43.115 42.512 1.00 84.88 322 ALA A N 1
ATOM 2430 C CA . ALA A 1 322 ? 42.524 -44.076 43.585 1.00 84.88 322 ALA A CA 1
ATOM 2431 C C . ALA A 1 322 ? 43.185 -45.395 43.159 1.00 84.88 322 ALA A C 1
ATOM 2433 O O . ALA A 1 322 ? 42.643 -46.090 42.300 1.00 84.88 322 ALA A O 1
ATOM 2434 N N . THR A 1 323 ? 44.373 -45.684 43.697 1.00 76.25 323 THR A N 1
ATOM 2435 C CA . THR A 1 323 ? 45.060 -46.978 43.533 1.00 76.25 323 THR A CA 1
ATOM 2436 C C . THR A 1 323 ? 44.376 -48.079 44.321 1.00 76.25 323 THR A C 1
ATOM 2438 O O . THR A 1 323 ? 43.976 -47.780 45.472 1.00 76.25 323 THR A O 1
#

pLDDT: mean 73.61, std 18.58, range [40.31, 97.0]

Foldseek 3Di:
DDDDDDDDDDDDDPPPDPDDDDDDPDPDPFDADPVRHTPDPDPPPPPDDDDDDDDDDDDDDDPDDDDDDDPPPPPPPPPPPPPPPPPPDDLPVVLCVLQDPPPDDPVVVVVVVVCLVVVLVVVVVVPPVVVSVVSVVVVVVVVVVNVVSNVVSVVVSVVVVVVVVVVVVVVQVVQQDWDDDPNWIWGAHPVVRDIGTPDDDDDVLRVVCVVVVHDPPDPSSVVSSVVVCCCCDNPVVVVVVVVVVVVVVVVVVVVVVVVVVVVVVVVVVVVVVVVVVVPPQDPCNVCVDPPPPDDDPDPQFDWDQDPVRFIFGDPPPDTHGDD

Organism: NCBI:txid2728851

Radius of gyration: 47.57 Å; chains: 1; bounding box: 86×84×129 Å